Protein AF-A0A146K5U4-F1 (afdb_monomer_lite)

pLDDT: mean 75.52, std 17.68, range [37.75, 96.06]

InterPro domains:
  IPR001040 Translation Initiation factor eIF- 4e [PF01652] (7-193)
  IPR001040 Translation Initiation factor eIF- 4e [PTHR11960] (8-173)
  IPR023398 Translation Initiation factor eIF- 4e-like [G3DSA:3.30.760.10] (2-196)
  IPR023398 Translation Initiation factor eIF- 4e-like [SSF55418] (8-178)

Structure (mmCIF, N/CA/C/O backbone):
data_AF-A0A146K5U4-F1
#
_entry.id   AF-A0A146K5U4-F1
#
loop_
_atom_site.group_PDB
_atom_site.id
_atom_site.type_symbol
_atom_site.label_atom_id
_atom_site.label_alt_id
_atom_site.label_comp_id
_atom_site.label_asym_id
_atom_site.label_entity_id
_atom_site.label_seq_id
_atom_site.pdbx_PDB_ins_code
_atom_site.Cartn_x
_atom_site.Cartn_y
_atom_site.Cartn_z
_atom_site.occupancy
_atom_site.B_iso_or_equiv
_atom_site.auth_seq_id
_atom_site.auth_comp_id
_atom_site.auth_asym_id
_atom_site.auth_atom_id
_atom_site.pdbx_PDB_model_num
ATOM 1 N N . PHE A 1 1 ? 1.641 5.969 18.564 1.00 83.00 1 PHE A N 1
ATOM 2 C CA . PHE A 1 1 ? 0.785 5.767 17.381 1.00 83.00 1 PHE A CA 1
ATOM 3 C C . PHE A 1 1 ? -0.661 5.835 17.831 1.00 83.00 1 PHE A C 1
ATOM 5 O O . PHE A 1 1 ? -0.946 5.395 18.938 1.00 83.00 1 PHE A O 1
ATOM 12 N N . LYS A 1 2 ? -1.531 6.459 17.035 1.00 86.56 2 LYS A N 1
ATOM 13 C CA . LYS A 1 2 ? -2.948 6.684 17.354 1.00 86.56 2 LYS A CA 1
ATOM 14 C C . LYS A 1 2 ? -3.857 5.618 16.735 1.00 86.56 2 LYS A C 1
ATOM 16 O O . LYS A 1 2 ? -4.873 5.283 17.329 1.00 86.56 2 LYS A O 1
ATOM 21 N N . TYR A 1 3 ? -3.470 5.066 15.585 1.00 87.81 3 TYR A N 1
ATOM 22 C CA . TYR A 1 3 ? -4.228 4.037 14.873 1.00 87.81 3 TYR A CA 1
ATOM 23 C C . TYR A 1 3 ? -3.391 2.771 14.748 1.00 87.81 3 TYR A C 1
ATOM 25 O O . TYR A 1 3 ? -2.200 2.845 14.431 1.00 87.81 3 TYR A O 1
ATOM 33 N N . LYS A 1 4 ? -4.016 1.624 15.011 1.00 92.19 4 LYS A N 1
ATOM 34 C CA . LYS A 1 4 ? -3.384 0.311 14.908 1.00 92.19 4 LYS A CA 1
ATOM 35 C C . LYS A 1 4 ? -3.645 -0.268 13.529 1.00 92.19 4 LYS A C 1
ATOM 37 O O . LYS A 1 4 ? -4.725 -0.072 12.979 1.00 92.19 4 LYS A O 1
ATOM 42 N N . LEU A 1 5 ? -2.653 -0.967 12.985 1.00 92.31 5 LEU A N 1
ATOM 43 C CA . LEU A 1 5 ? -2.761 -1.607 11.678 1.00 92.31 5 LEU A CA 1
ATOM 44 C C . LEU A 1 5 ? -2.381 -3.082 11.746 1.00 92.31 5 LEU A C 1
ATOM 46 O O . LEU A 1 5 ? -1.506 -3.485 12.514 1.00 92.31 5 LEU A O 1
ATOM 50 N N . ASP A 1 6 ? -3.003 -3.856 10.871 1.00 92.56 6 ASP A N 1
ATOM 51 C CA . ASP A 1 6 ? -2.626 -5.211 10.519 1.00 92.56 6 ASP A CA 1
ATOM 52 C C . ASP A 1 6 ? -2.061 -5.255 9.100 1.00 92.56 6 ASP A C 1
ATOM 54 O O . ASP A 1 6 ? -2.572 -4.599 8.188 1.00 92.56 6 ASP A O 1
ATOM 58 N N . LEU A 1 7 ? -1.028 -6.078 8.912 1.00 92.62 7 LEU A N 1
ATOM 59 C CA . LEU A 1 7 ? -0.506 -6.412 7.593 1.00 92.62 7 LEU A CA 1
ATOM 60 C C . LEU A 1 7 ? -0.970 -7.810 7.195 1.00 92.62 7 LEU A C 1
ATOM 62 O O . LEU A 1 7 ? -0.723 -8.795 7.897 1.00 92.62 7 LEU A O 1
ATOM 66 N N . TYR A 1 8 ? -1.544 -7.894 6.003 1.00 91.31 8 TYR A N 1
ATOM 67 C CA . TYR A 1 8 ? -1.793 -9.134 5.295 1.00 91.31 8 TYR A CA 1
ATOM 68 C C . TYR A 1 8 ? -1.111 -9.116 3.927 1.00 91.31 8 TYR A C 1
ATOM 70 O O . TYR A 1 8 ? -0.882 -8.054 3.347 1.00 91.31 8 TYR A O 1
ATOM 78 N N . TYR A 1 9 ? -0.831 -10.284 3.356 1.00 89.81 9 TYR A N 1
ATOM 79 C CA . TYR A 1 9 ? -0.376 -10.373 1.972 1.00 89.81 9 TYR A CA 1
ATOM 80 C C . TYR A 1 9 ? -0.884 -11.615 1.244 1.00 89.81 9 TYR A C 1
ATOM 82 O O . TYR A 1 9 ? -1.214 -12.634 1.842 1.00 89.81 9 TYR A O 1
ATOM 90 N N . THR A 1 10 ? -0.879 -11.541 -0.082 1.00 87.62 10 THR A N 1
ATOM 91 C CA . THR A 1 10 ? -1.043 -12.689 -0.985 1.00 87.62 10 THR A CA 1
ATOM 92 C C . THR A 1 10 ? 0.134 -12.742 -1.951 1.00 87.62 10 THR A C 1
ATOM 94 O O . THR A 1 10 ? 0.597 -11.690 -2.398 1.00 87.62 10 THR A O 1
ATOM 97 N N . GLY A 1 11 ? 0.540 -13.942 -2.358 1.00 80.94 11 GLY A N 1
ATOM 98 C CA . GLY A 1 11 ? 1.624 -14.155 -3.319 1.00 80.94 11 GLY A CA 1
ATOM 99 C C . GLY A 1 11 ? 2.870 -14.755 -2.673 1.00 80.94 11 GLY A C 1
ATOM 100 O O . GLY A 1 11 ? 2.853 -15.119 -1.500 1.00 80.94 11 GLY A O 1
ATOM 101 N N . TYR A 1 12 ? 3.936 -14.877 -3.465 1.00 77.00 12 TYR A N 1
ATOM 102 C CA . TYR A 1 12 ? 5.159 -15.581 -3.072 1.00 77.00 12 TYR A CA 1
ATOM 103 C C . TYR A 1 12 ? 6.374 -14.682 -3.092 1.00 77.00 12 TYR A C 1
ATOM 105 O O . TYR A 1 12 ? 6.505 -13.778 -3.921 1.00 77.00 12 TYR A O 1
ATOM 113 N N . TYR A 1 13 ? 7.289 -15.028 -2.203 1.00 72.19 13 TYR A N 1
ATOM 114 C CA . TYR A 1 13 ? 8.639 -14.513 -2.126 1.00 72.19 13 TYR A CA 1
ATOM 115 C C . TYR A 1 13 ? 9.562 -15.676 -1.733 1.00 72.19 13 TYR A C 1
ATOM 117 O O . TYR A 1 13 ? 9.147 -16.631 -1.067 1.00 72.19 13 TYR A O 1
ATOM 125 N N . GLY A 1 14 ? 10.804 -15.656 -2.211 1.00 69.12 14 GLY A N 1
ATOM 126 C CA . GLY A 1 14 ? 11.751 -16.749 -1.978 1.00 69.12 14 GLY A CA 1
ATOM 127 C C . GLY A 1 14 ? 11.326 -18.099 -2.586 1.00 69.12 14 GLY A C 1
ATOM 128 O O . GLY A 1 14 ? 10.801 -18.166 -3.697 1.00 69.12 14 GLY A O 1
ATOM 129 N N . LYS A 1 15 ? 11.606 -19.201 -1.871 1.00 60.72 15 LYS A N 1
ATOM 130 C CA . LYS A 1 15 ? 11.412 -20.596 -2.340 1.00 60.72 15 LYS A CA 1
ATOM 131 C C . LYS A 1 15 ? 10.045 -21.208 -1.982 1.00 60.72 15 LYS A C 1
ATOM 133 O O . LYS A 1 15 ? 9.871 -22.420 -2.117 1.00 60.72 15 LYS A O 1
ATOM 138 N N . GLN A 1 16 ? 9.095 -20.421 -1.481 1.00 60.97 16 GLN A N 1
ATOM 139 C CA . GLN A 1 16 ? 7.796 -20.945 -1.049 1.00 60.97 16 GLN A CA 1
ATOM 140 C C . GLN A 1 16 ? 6.904 -21.310 -2.250 1.00 60.97 16 GLN A C 1
ATOM 142 O O . GLN A 1 16 ? 6.889 -20.614 -3.264 1.00 60.97 16 GLN A O 1
ATOM 147 N N . LYS A 1 17 ? 6.192 -22.442 -2.149 1.00 56.69 17 LYS A N 1
ATOM 148 C CA . LYS A 1 17 ? 5.288 -22.957 -3.193 1.00 56.69 17 LYS A CA 1
ATOM 149 C C . LYS A 1 17 ? 3.912 -22.292 -3.131 1.00 56.69 17 LYS A C 1
ATOM 151 O O . LYS A 1 17 ? 3.447 -21.919 -2.059 1.00 56.69 17 LYS A O 1
ATOM 156 N N . GLU A 1 18 ? 3.240 -22.261 -4.281 1.00 59.22 18 GLU A N 1
ATOM 157 C CA . GLU A 1 18 ? 1.837 -21.860 -4.421 1.00 59.22 18 GLU A CA 1
ATOM 158 C C . GLU A 1 18 ? 0.883 -22.698 -3.531 1.00 59.22 18 GLU A C 1
ATOM 160 O O . GLU A 1 18 ? 0.796 -23.909 -3.747 1.00 59.22 18 GLU A O 1
ATOM 165 N N . PRO A 1 19 ? 0.120 -22.118 -2.575 1.00 58.00 19 PRO A N 1
ATOM 166 C CA . PRO A 1 19 ? -1.118 -22.666 -2.063 1.00 58.00 19 PRO A CA 1
ATOM 167 C C . PRO A 1 19 ? -2.031 -23.031 -3.225 1.00 58.00 19 PRO A C 1
ATOM 169 O O . PRO A 1 19 ? -2.446 -22.200 -4.035 1.00 58.00 19 PRO A O 1
ATOM 172 N N . THR A 1 20 ? -2.368 -24.312 -3.254 1.00 56.91 20 THR A N 1
ATOM 173 C CA . THR A 1 20 ? -3.203 -24.984 -4.251 1.00 56.91 20 THR A CA 1
ATOM 174 C C . THR A 1 20 ? -4.693 -24.657 -4.127 1.00 56.91 20 THR A C 1
ATOM 176 O O . THR A 1 20 ? -5.504 -25.219 -4.859 1.00 56.91 20 THR A O 1
ATOM 179 N N . SER A 1 21 ? -5.079 -23.757 -3.218 1.00 65.06 21 SER A N 1
ATOM 180 C CA . SER A 1 21 ? -6.477 -23.367 -3.037 1.00 65.06 21 SER A CA 1
ATOM 181 C C . SER A 1 21 ? -6.970 -22.466 -4.172 1.00 65.06 21 SER A C 1
ATOM 183 O O . SER A 1 21 ? -6.250 -21.599 -4.670 1.00 65.06 21 SER A O 1
ATOM 185 N N . ASN A 1 22 ? -8.227 -22.649 -4.573 1.00 61.41 22 ASN A N 1
ATOM 186 C CA . ASN A 1 22 ? -8.896 -21.784 -5.548 1.00 61.41 22 ASN A CA 1
ATOM 187 C C . ASN A 1 22 ? -9.600 -20.587 -4.897 1.00 61.41 22 ASN A C 1
ATOM 189 O O . ASN A 1 22 ? -9.936 -19.638 -5.603 1.00 61.41 22 ASN A O 1
ATOM 193 N N . ASP A 1 23 ? -9.794 -20.605 -3.577 1.00 70.25 23 ASP A N 1
ATOM 194 C CA . ASP A 1 23 ? -10.377 -19.478 -2.856 1.00 70.25 23 ASP A CA 1
ATOM 195 C C . ASP A 1 23 ? -9.316 -18.400 -2.587 1.00 70.25 23 ASP A C 1
ATOM 197 O O . ASP A 1 23 ? -8.209 -18.689 -2.132 1.00 70.25 23 ASP A O 1
ATOM 201 N N . TRP A 1 24 ? -9.637 -17.146 -2.893 1.00 69.44 24 TRP A N 1
ATOM 202 C CA . TRP A 1 24 ? -8.694 -16.038 -2.757 1.00 69.44 24 TRP A CA 1
ATOM 203 C C . TRP A 1 24 ? -8.475 -15.648 -1.292 1.00 69.44 24 TRP A C 1
ATOM 205 O O . TRP A 1 24 ? -7.353 -15.284 -0.945 1.00 69.44 24 TRP A O 1
ATOM 215 N N . GLN A 1 25 ? -9.497 -15.772 -0.435 1.00 71.44 25 GLN A N 1
ATOM 216 C CA . GLN A 1 25 ? -9.384 -15.446 0.992 1.00 71.44 25 GLN A CA 1
ATOM 217 C C . GLN A 1 25 ? -8.409 -16.397 1.680 1.00 71.44 25 GLN A C 1
ATOM 219 O O . GLN A 1 25 ? -7.528 -15.964 2.416 1.00 71.44 25 GLN A O 1
ATOM 224 N N . SER A 1 26 ? -8.466 -17.684 1.324 1.00 69.75 26 SER A N 1
ATOM 225 C CA . SER A 1 26 ? -7.509 -18.691 1.797 1.00 69.75 26 SER A CA 1
ATOM 226 C C . SER A 1 26 ? -6.046 -18.464 1.368 1.00 69.75 26 SER A C 1
ATOM 228 O O . SER A 1 26 ? -5.157 -19.168 1.841 1.00 69.75 26 SER A O 1
ATOM 230 N N . LYS A 1 27 ? -5.774 -17.499 0.474 1.00 75.25 27 LYS A N 1
ATOM 231 C CA . LYS A 1 27 ? -4.411 -17.108 0.060 1.00 75.25 27 LYS A CA 1
ATOM 232 C C . LYS A 1 27 ? -3.871 -15.906 0.828 1.00 75.25 27 LYS A C 1
ATOM 234 O O . LYS A 1 27 ? -2.707 -15.555 0.627 1.00 75.25 27 LYS A O 1
ATOM 239 N N . ILE A 1 28 ? -4.703 -15.249 1.638 1.00 82.31 28 ILE A N 1
ATOM 240 C CA . ILE A 1 28 ? -4.295 -14.104 2.447 1.00 82.31 28 ILE A CA 1
ATOM 241 C C . ILE A 1 28 ? -3.590 -14.618 3.703 1.00 82.31 28 ILE A C 1
ATOM 243 O O . ILE A 1 28 ? -4.190 -15.280 4.544 1.00 82.31 28 ILE A O 1
ATOM 247 N N . ASN A 1 29 ? -2.319 -14.261 3.847 1.00 81.62 29 ASN A N 1
ATOM 248 C CA . ASN A 1 29 ? -1.512 -14.543 5.026 1.00 81.62 29 ASN A CA 1
ATOM 249 C C . ASN A 1 29 ? -1.462 -13.294 5.906 1.00 81.62 29 ASN A C 1
ATOM 251 O O . ASN A 1 29 ? -1.044 -12.236 5.436 1.00 81.62 29 ASN A O 1
ATOM 255 N N . LYS A 1 30 ? -1.869 -13.407 7.174 1.00 84.19 30 LYS A N 1
ATOM 256 C CA . LYS A 1 30 ? -1.695 -12.337 8.166 1.00 84.19 30 LYS A CA 1
ATOM 257 C C . LYS A 1 30 ? -0.269 -12.383 8.717 1.00 84.19 30 LYS A C 1
ATOM 259 O O . LYS A 1 30 ? 0.166 -13.425 9.200 1.00 84.19 30 LYS A O 1
ATOM 264 N N . VAL A 1 31 ? 0.444 -11.262 8.655 1.00 80.19 31 VAL A N 1
ATOM 265 C CA . VAL A 1 31 ? 1.808 -11.121 9.199 1.00 80.19 31 VAL A CA 1
ATOM 266 C C . VAL A 1 31 ? 1.761 -10.791 10.687 1.00 80.19 31 VAL A C 1
ATOM 268 O O . VAL A 1 31 ? 2.521 -11.349 11.477 1.00 80.19 31 VAL A O 1
ATOM 271 N N . THR A 1 32 ? 0.816 -9.942 11.094 1.00 75.56 32 THR A N 1
ATOM 272 C CA . THR A 1 32 ? 0.579 -9.550 12.490 1.00 75.56 32 THR A CA 1
ATOM 273 C C . THR A 1 32 ? -0.186 -10.652 13.237 1.00 75.56 32 THR A C 1
ATOM 275 O O . THR A 1 32 ? -1.371 -10.543 13.536 1.00 75.56 32 THR A O 1
ATOM 278 N N . SER A 1 33 ? 0.472 -11.787 13.478 1.00 59.28 33 SER A N 1
ATOM 279 C CA . SER A 1 33 ? -0.172 -13.004 14.003 1.00 59.28 33 SER A CA 1
ATOM 280 C C . SER A 1 33 ? -0.541 -12.952 15.491 1.00 59.28 33 SER A C 1
ATOM 282 O O . SER A 1 33 ? -1.394 -13.727 15.916 1.00 59.28 33 SER A O 1
ATOM 284 N N . ILE A 1 34 ? 0.062 -12.053 16.279 1.00 59.09 34 ILE A N 1
ATOM 285 C CA . ILE A 1 34 ? -0.130 -12.010 17.740 1.00 59.09 34 ILE A CA 1
ATOM 286 C C . ILE A 1 34 ? -0.922 -10.769 18.160 1.00 59.09 34 ILE A C 1
ATOM 288 O O . ILE A 1 34 ? -1.888 -10.893 18.908 1.00 59.09 34 ILE A O 1
ATOM 292 N N . GLN A 1 35 ? -0.551 -9.582 17.670 1.00 71.75 35 GLN A N 1
ATOM 293 C CA . GLN A 1 35 ? -1.246 -8.317 17.932 1.00 71.75 35 GLN A CA 1
ATOM 294 C C . GLN A 1 35 ? -1.069 -7.365 16.745 1.00 71.75 35 GLN A C 1
ATOM 296 O O . GLN A 1 35 ? -0.053 -7.419 16.048 1.00 71.75 35 GLN A O 1
ATOM 301 N N . SER A 1 36 ? -2.056 -6.493 16.527 1.00 84.19 36 SER A N 1
ATOM 302 C CA . SER A 1 36 ? -1.941 -5.374 15.587 1.00 84.19 36 SER A CA 1
ATOM 303 C C . SER A 1 36 ? -0.869 -4.398 16.050 1.00 84.19 36 SER A C 1
ATOM 305 O O . SER A 1 36 ? -0.617 -4.272 17.246 1.00 84.19 36 SER A O 1
ATOM 307 N N . ILE A 1 37 ? -0.259 -3.692 15.107 1.00 87.88 37 ILE A N 1
ATOM 308 C CA . ILE A 1 37 ? 0.900 -2.834 15.348 1.00 87.88 37 ILE A CA 1
ATOM 309 C C . ILE A 1 37 ? 0.484 -1.621 16.186 1.00 87.88 37 ILE A C 1
ATOM 311 O O . ILE A 1 37 ? -0.365 -0.836 15.761 1.00 87.88 37 ILE A O 1
ATOM 315 N N . GLN A 1 38 ? 1.093 -1.443 17.358 1.00 84.69 38 GLN A N 1
ATOM 316 C CA . GLN A 1 38 ? 0.746 -0.399 18.332 1.00 84.69 38 GLN A CA 1
ATOM 317 C C . GLN A 1 38 ? 1.859 0.638 18.515 1.00 84.69 38 GLN A C 1
ATOM 319 O O . GLN A 1 38 ? 1.616 1.737 19.022 1.00 84.69 38 GLN A O 1
ATOM 324 N N . SER A 1 39 ? 3.081 0.323 18.087 1.00 88.75 39 SER A N 1
ATOM 325 C CA . SER A 1 39 ? 4.253 1.182 18.242 1.00 88.75 39 SER A CA 1
ATOM 326 C C . SER A 1 39 ? 5.092 1.288 16.968 1.00 88.75 39 SER A C 1
ATOM 328 O O . SER A 1 39 ? 4.985 0.475 16.052 1.00 88.75 39 SER A O 1
ATOM 330 N N . ALA A 1 40 ? 5.967 2.296 16.924 1.00 87.81 40 ALA A N 1
ATOM 331 C CA . ALA A 1 40 ? 6.922 2.456 15.830 1.00 87.81 40 ALA A CA 1
ATOM 332 C C . ALA A 1 40 ? 7.912 1.286 15.754 1.00 87.81 40 ALA A C 1
ATOM 334 O O . ALA A 1 40 ? 8.244 0.845 14.661 1.00 87.81 40 ALA A O 1
ATOM 335 N N . LEU A 1 41 ? 8.349 0.757 16.902 1.00 90.00 41 LEU A N 1
ATOM 336 C CA . LEU A 1 41 ? 9.258 -0.388 16.944 1.00 90.00 41 LEU A CA 1
ATOM 337 C C . LEU A 1 41 ? 8.616 -1.628 16.311 1.00 90.00 41 LEU A C 1
ATOM 339 O O . LEU A 1 41 ? 9.214 -2.236 15.431 1.00 90.00 41 LEU A O 1
ATOM 343 N N . GLU A 1 42 ? 7.385 -1.960 16.706 1.00 90.00 42 GLU A N 1
ATOM 344 C CA . GLU A 1 42 ? 6.633 -3.073 16.110 1.00 90.00 42 GLU A CA 1
ATOM 345 C C . GLU A 1 42 ? 6.395 -2.855 14.616 1.00 90.00 42 GLU A C 1
ATOM 347 O O . GLU A 1 42 ? 6.469 -3.797 13.834 1.00 90.00 42 GLU A O 1
ATOM 352 N N . PHE A 1 43 ? 6.139 -1.612 14.199 1.00 91.75 43 PHE A N 1
ATOM 353 C CA . PHE A 1 43 ? 5.980 -1.290 12.787 1.00 91.75 43 PHE A CA 1
ATOM 354 C C . PHE A 1 43 ? 7.244 -1.622 11.997 1.00 91.75 43 PHE A C 1
ATOM 356 O O . PHE A 1 43 ? 7.161 -2.349 11.012 1.00 91.75 43 PHE A O 1
ATOM 363 N N . PHE A 1 44 ? 8.413 -1.161 12.448 1.00 90.81 44 PHE A N 1
ATOM 364 C CA . PHE A 1 44 ? 9.671 -1.470 11.771 1.00 90.81 44 PHE A CA 1
ATOM 365 C C . PHE A 1 44 ? 10.004 -2.965 11.810 1.00 90.81 44 PHE A C 1
ATOM 367 O O . PHE A 1 44 ? 10.444 -3.493 10.798 1.00 90.81 44 PHE A O 1
ATOM 374 N N . GLN A 1 45 ? 9.692 -3.675 12.898 1.00 90.56 45 GLN A N 1
ATOM 375 C CA . GLN A 1 45 ? 9.829 -5.137 12.953 1.00 90.56 45 GLN A CA 1
ATOM 376 C C . GLN A 1 45 ? 8.935 -5.849 11.928 1.00 90.56 45 GLN A C 1
ATOM 378 O O . GLN A 1 45 ? 9.364 -6.808 11.290 1.00 90.56 45 GLN A O 1
ATOM 383 N N . VAL A 1 46 ? 7.693 -5.386 11.740 1.00 90.56 46 VAL A N 1
ATOM 384 C CA . VAL A 1 46 ? 6.795 -5.934 10.713 1.00 90.56 46 VAL A CA 1
ATOM 385 C C . VAL A 1 46 ? 7.303 -5.614 9.311 1.00 90.56 46 VAL A C 1
ATOM 387 O O . VAL A 1 46 ? 7.231 -6.483 8.448 1.00 90.56 46 VAL A O 1
ATOM 390 N N . ILE A 1 47 ? 7.830 -4.409 9.075 1.00 90.75 47 ILE A N 1
ATOM 391 C CA . ILE A 1 47 ? 8.443 -4.042 7.791 1.00 90.75 47 ILE A CA 1
ATOM 392 C C . ILE A 1 47 ? 9.673 -4.911 7.502 1.00 90.75 47 ILE A C 1
ATOM 394 O O . ILE A 1 47 ? 9.784 -5.426 6.397 1.00 90.75 47 ILE A O 1
ATOM 398 N N . GLU A 1 48 ? 10.548 -5.141 8.484 1.00 87.81 48 GLU A N 1
ATOM 399 C CA . GLU A 1 48 ? 11.720 -6.019 8.346 1.00 87.81 48 GLU A CA 1
ATOM 400 C C . GLU A 1 48 ? 11.341 -7.486 8.094 1.00 87.81 48 GLU A C 1
ATOM 402 O O . GLU A 1 48 ? 12.050 -8.202 7.388 1.00 87.81 48 GLU A O 1
ATOM 407 N N . ALA A 1 49 ? 10.226 -7.950 8.666 1.00 85.19 49 ALA A N 1
ATOM 408 C CA . ALA A 1 49 ? 9.719 -9.304 8.454 1.00 85.19 49 ALA A CA 1
ATOM 409 C C . ALA A 1 49 ? 8.932 -9.459 7.140 1.00 85.19 49 ALA A C 1
ATOM 411 O O . ALA A 1 49 ? 8.775 -10.578 6.637 1.00 85.19 49 ALA A O 1
ATOM 412 N N . ALA A 1 50 ? 8.392 -8.364 6.603 1.00 87.25 50 ALA A N 1
ATOM 413 C CA . ALA A 1 50 ? 7.653 -8.367 5.356 1.00 87.25 50 ALA A CA 1
ATOM 414 C C . ALA A 1 50 ? 8.614 -8.496 4.162 1.00 87.25 50 ALA A C 1
ATOM 416 O O . ALA A 1 50 ? 9.704 -7.927 4.169 1.00 87.25 50 ALA A O 1
ATOM 417 N N . PRO A 1 51 ? 8.223 -9.212 3.096 1.00 89.06 51 PRO A N 1
ATOM 418 C CA . PRO A 1 51 ? 9.034 -9.269 1.886 1.00 89.06 51 PRO A CA 1
ATOM 419 C C . PRO A 1 51 ? 9.166 -7.870 1.279 1.00 89.06 51 PRO A C 1
ATOM 421 O O . PRO A 1 51 ? 8.131 -7.210 1.139 1.00 89.06 51 PRO A O 1
ATOM 424 N N . PRO A 1 52 ? 10.359 -7.429 0.858 1.00 91.81 52 PRO A N 1
ATOM 425 C CA . PRO A 1 52 ? 10.507 -6.123 0.237 1.00 91.81 52 PRO A CA 1
ATOM 426 C C . PRO A 1 52 ? 10.062 -6.135 -1.233 1.00 91.81 52 PRO A C 1
ATOM 428 O O . PRO A 1 52 ? 10.019 -7.188 -1.885 1.00 91.81 52 PRO A O 1
ATOM 431 N N . PHE A 1 53 ? 9.740 -4.969 -1.801 1.00 92.81 53 PHE A N 1
ATOM 432 C CA . PHE A 1 53 ? 9.095 -4.889 -3.126 1.00 92.81 53 PHE A CA 1
ATOM 433 C C . PHE A 1 53 ? 9.967 -5.449 -4.265 1.00 92.81 53 PHE A C 1
ATOM 435 O O . PHE A 1 53 ? 9.449 -5.940 -5.280 1.00 92.81 53 PHE A O 1
ATOM 442 N N . GLN A 1 54 ? 11.289 -5.389 -4.115 1.00 89.19 54 GLN A N 1
ATOM 443 C CA . GLN A 1 54 ? 12.253 -5.968 -5.048 1.00 89.19 54 GLN A CA 1
ATOM 444 C C . GLN A 1 54 ? 12.231 -7.501 -5.096 1.00 89.19 54 GLN A C 1
ATOM 446 O O . GLN A 1 54 ? 12.477 -8.071 -6.159 1.00 89.19 54 GLN A O 1
ATOM 451 N N . GLU A 1 55 ? 11.931 -8.165 -3.980 1.00 88.31 55 GLU A N 1
ATOM 452 C CA . GLU A 1 55 ? 12.055 -9.622 -3.837 1.00 88.31 55 GLU A CA 1
ATOM 453 C C . GLU A 1 55 ? 10.758 -10.372 -4.146 1.00 88.31 55 GLU A C 1
ATOM 455 O O . GLU A 1 55 ? 10.767 -11.585 -4.381 1.00 88.31 55 GLU A O 1
ATOM 460 N N . VAL A 1 56 ? 9.628 -9.664 -4.164 1.00 89.00 56 VAL A N 1
ATOM 461 C CA . VAL A 1 56 ? 8.331 -10.287 -4.415 1.00 89.00 56 VAL A CA 1
ATOM 462 C C . VAL A 1 56 ? 8.082 -10.590 -5.885 1.00 89.00 56 VAL A C 1
ATOM 464 O O . VAL A 1 56 ? 8.446 -9.843 -6.800 1.00 89.00 56 VAL A O 1
ATOM 467 N N . GLN A 1 57 ? 7.376 -11.695 -6.117 1.00 85.75 57 GLN A N 1
ATOM 468 C CA . GLN A 1 57 ? 6.975 -12.095 -7.457 1.00 85.75 57 GLN A CA 1
ATOM 469 C C . GLN A 1 57 ? 5.867 -11.205 -8.033 1.00 85.75 57 GLN A C 1
ATOM 471 O O . GLN A 1 57 ? 5.081 -10.558 -7.337 1.00 85.75 57 GLN A O 1
ATOM 476 N N . ASN A 1 58 ? 5.746 -11.234 -9.359 1.00 86.50 58 ASN A N 1
ATOM 477 C CA . ASN A 1 58 ? 4.643 -10.585 -10.056 1.00 86.50 58 ASN A CA 1
ATOM 478 C C . ASN A 1 58 ? 3.308 -11.178 -9.600 1.00 86.50 58 ASN A C 1
ATOM 480 O O . ASN A 1 58 ? 3.085 -12.375 -9.734 1.00 86.50 58 ASN A O 1
ATOM 484 N N . GLY A 1 59 ? 2.397 -10.334 -9.121 1.00 86.38 59 GLY A N 1
ATOM 485 C CA . GLY A 1 59 ? 1.125 -10.792 -8.558 1.00 86.38 59 GLY A CA 1
ATOM 486 C C . GLY A 1 59 ? 1.022 -10.586 -7.050 1.00 86.38 59 GLY A C 1
ATOM 487 O O . GLY A 1 59 ? -0.099 -10.583 -6.538 1.00 86.38 59 GLY A O 1
ATOM 488 N N . PHE A 1 60 ? 2.142 -10.324 -6.369 1.00 92.00 60 PHE A N 1
ATOM 489 C CA . PHE A 1 60 ? 2.155 -10.066 -4.934 1.00 92.00 60 PHE A CA 1
ATOM 490 C C . PHE A 1 60 ? 1.281 -8.863 -4.573 1.00 92.00 60 PHE A C 1
ATOM 492 O O . PHE A 1 60 ? 1.205 -7.876 -5.317 1.00 92.00 60 PHE A O 1
ATOM 499 N N . THR A 1 61 ? 0.564 -8.975 -3.459 1.00 94.00 61 THR A N 1
ATOM 500 C CA . THR A 1 61 ? -0.318 -7.916 -2.969 1.00 94.00 61 THR A CA 1
ATOM 501 C C . THR A 1 61 ? -0.197 -7.799 -1.458 1.00 94.00 61 THR A C 1
ATOM 503 O O . THR A 1 61 ? -0.362 -8.803 -0.772 1.00 94.00 61 THR A O 1
ATOM 506 N N . TYR A 1 62 ? 0.065 -6.591 -0.965 1.00 95.12 62 TYR A N 1
ATOM 507 C CA . TYR A 1 62 ? 0.056 -6.233 0.453 1.00 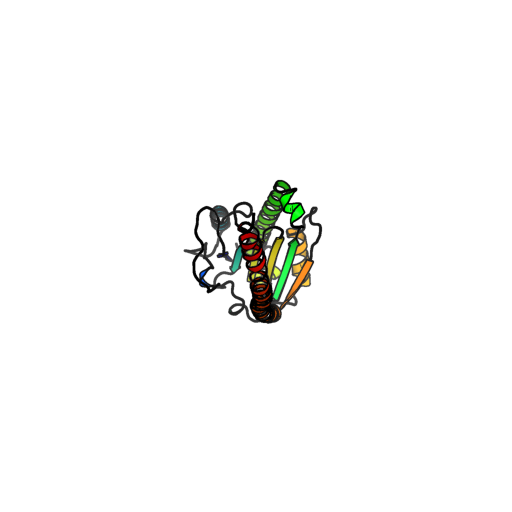95.12 62 TYR A CA 1
ATOM 508 C C . TYR A 1 62 ? -1.267 -5.555 0.793 1.00 95.12 62 TYR A C 1
ATOM 510 O O . TYR A 1 62 ? -1.799 -4.791 -0.016 1.00 95.12 62 TYR A O 1
ATOM 518 N N . TYR A 1 63 ? -1.761 -5.799 1.997 1.00 94.75 63 TYR A N 1
ATOM 519 C CA . TYR A 1 63 ? -2.984 -5.228 2.531 1.00 94.75 63 TYR A CA 1
ATOM 520 C C . TYR A 1 63 ? -2.690 -4.716 3.937 1.00 94.75 63 TYR A C 1
ATOM 522 O O . TYR A 1 63 ? -2.514 -5.502 4.863 1.00 94.75 63 TYR A O 1
ATOM 530 N N . TRP A 1 64 ? -2.632 -3.402 4.084 1.00 95.25 64 TRP A N 1
ATOM 531 C CA . TRP A 1 64 ? -2.514 -2.730 5.371 1.00 95.25 64 TRP A CA 1
ATOM 532 C C . TRP A 1 64 ? -3.886 -2.231 5.766 1.00 95.25 64 TRP A C 1
ATOM 534 O O . TRP A 1 64 ? -4.421 -1.380 5.069 1.00 95.25 64 TRP A O 1
ATOM 544 N N . PHE A 1 65 ? -4.480 -2.757 6.824 1.00 94.44 65 PHE A N 1
ATOM 545 C CA . PHE A 1 65 ? -5.829 -2.374 7.247 1.00 94.44 65 PHE A CA 1
ATOM 546 C C . PHE A 1 65 ? -5.835 -2.006 8.720 1.00 94.44 65 PHE A C 1
ATOM 548 O O . PHE A 1 65 ? -4.941 -2.422 9.455 1.00 94.44 65 PHE A O 1
ATOM 555 N N . LYS A 1 66 ? -6.822 -1.211 9.142 1.00 92.00 66 LYS A N 1
ATOM 556 C CA . LYS A 1 66 ? -7.082 -0.989 10.568 1.00 92.00 66 LYS A CA 1
ATOM 557 C C . LYS A 1 66 ? -7.245 -2.311 11.305 1.00 92.00 66 LYS A C 1
ATOM 559 O O . LYS A 1 66 ? -7.645 -3.317 10.713 1.00 92.00 66 LYS A O 1
ATOM 564 N N . ASP A 1 67 ? -6.926 -2.280 12.593 1.00 88.31 67 ASP A N 1
ATOM 565 C CA . ASP A 1 67 ? -7.261 -3.376 13.486 1.00 88.31 67 ASP A CA 1
ATOM 566 C C . ASP A 1 67 ? -8.747 -3.739 13.361 1.00 88.31 67 ASP A C 1
ATOM 568 O O . ASP A 1 67 ? -9.599 -2.896 13.077 1.00 88.31 67 ASP A O 1
ATOM 572 N N . ASP A 1 68 ? -9.026 -5.035 13.474 1.00 84.94 68 ASP A N 1
ATOM 573 C CA . ASP A 1 68 ? -10.359 -5.631 13.335 1.00 84.94 68 ASP A CA 1
ATOM 574 C C . ASP A 1 68 ? -11.039 -5.477 11.958 1.00 84.94 68 ASP A C 1
ATOM 576 O O . ASP A 1 68 ? -12.191 -5.883 11.795 1.00 84.94 68 ASP A O 1
ATOM 580 N N . VAL A 1 69 ? -10.331 -4.982 10.934 1.00 88.31 69 VAL A N 1
ATOM 581 C CA . VAL A 1 69 ? -10.832 -4.944 9.551 1.00 88.31 69 VAL A CA 1
ATOM 582 C C . VAL A 1 69 ? -10.098 -5.965 8.686 1.00 88.31 69 VAL A C 1
ATOM 584 O O . VAL A 1 69 ? -8.900 -5.847 8.417 1.00 88.31 69 VAL A O 1
ATOM 587 N N . TYR A 1 70 ? -10.821 -6.973 8.194 1.00 88.00 70 TYR A N 1
ATOM 588 C CA . TYR A 1 70 ? -10.269 -7.911 7.217 1.00 88.00 70 TYR A CA 1
ATOM 589 C C . TYR A 1 70 ? -10.253 -7.267 5.816 1.00 88.00 70 TYR A C 1
ATOM 591 O O . TYR A 1 70 ? -11.220 -6.594 5.450 1.00 88.00 70 TYR A O 1
ATOM 599 N N . PRO A 1 71 ? -9.205 -7.483 4.993 1.00 86.31 71 PRO A N 1
ATOM 600 C CA . PRO A 1 71 ? -9.067 -6.877 3.665 1.00 86.31 71 PRO A CA 1
ATOM 601 C C . PRO A 1 71 ? -10.017 -7.495 2.622 1.00 86.31 71 PRO A C 1
ATOM 603 O O . PRO A 1 71 ? -9.607 -8.175 1.679 1.00 86.31 71 PRO A O 1
ATOM 606 N N . SER A 1 72 ? -11.311 -7.253 2.797 1.00 85.12 72 SER A N 1
ATOM 607 C CA . SER A 1 72 ? -12.418 -7.786 2.008 1.00 85.12 72 SER A CA 1
ATOM 608 C C . SER A 1 72 ? -13.446 -6.689 1.769 1.00 85.12 72 SER A C 1
ATOM 610 O O . SER A 1 72 ? -13.794 -5.923 2.668 1.00 85.12 72 SER A O 1
ATOM 612 N N . TRP A 1 73 ? -13.945 -6.621 0.534 1.00 77.25 73 TRP A N 1
ATOM 613 C CA . TRP A 1 73 ? -14.963 -5.646 0.145 1.00 77.25 73 TRP A CA 1
ATOM 614 C C . TRP A 1 73 ? -16.264 -5.865 0.923 1.00 77.25 73 TRP A C 1
ATOM 616 O O . TRP A 1 73 ? -16.962 -4.911 1.241 1.00 77.25 73 TRP A O 1
ATOM 626 N N . GLU A 1 74 ? -16.562 -7.121 1.257 1.00 79.88 74 GLU A N 1
ATOM 627 C CA . GLU A 1 74 ? -17.730 -7.532 2.031 1.00 79.88 74 GLU A CA 1
ATOM 628 C C . GLU A 1 74 ? -17.709 -6.988 3.469 1.00 79.88 74 GLU A C 1
ATOM 630 O O . GLU A 1 74 ? -18.768 -6.768 4.050 1.00 79.88 74 GLU A O 1
ATOM 635 N N . GLN A 1 75 ? -16.522 -6.733 4.033 1.00 80.00 75 GLN A N 1
ATOM 636 C CA . GLN A 1 75 ? -16.373 -6.138 5.366 1.00 80.00 75 GLN A CA 1
ATOM 637 C C . GLN A 1 75 ? -16.309 -4.606 5.362 1.00 80.00 75 GLN A C 1
ATOM 639 O O . GLN A 1 75 ? -16.342 -3.994 6.426 1.00 80.00 75 GLN A O 1
ATOM 644 N N . CYS A 1 76 ? -16.247 -3.976 4.187 1.00 81.50 76 CYS A N 1
ATOM 645 C CA . CYS A 1 76 ? -16.174 -2.520 4.048 1.00 81.50 76 CYS A CA 1
ATOM 646 C C . CYS A 1 76 ? -17.334 -1.976 3.186 1.00 81.50 76 CYS A C 1
ATOM 648 O O . CYS A 1 76 ? -17.079 -1.340 2.159 1.00 81.50 76 CYS A O 1
ATOM 650 N N . PRO A 1 77 ? -18.610 -2.234 3.539 1.00 78.75 77 PRO A N 1
ATOM 651 C CA . PRO A 1 77 ? -19.739 -1.771 2.739 1.00 78.75 77 PRO A CA 1
ATOM 652 C C . PRO A 1 77 ? -19.798 -0.239 2.697 1.00 78.75 77 PRO A C 1
ATOM 654 O O . PRO A 1 77 ? -19.605 0.428 3.712 1.00 78.75 77 PRO A O 1
ATOM 657 N N . GLY A 1 78 ? -20.074 0.323 1.518 1.00 76.56 78 GLY A N 1
ATOM 658 C CA . GLY A 1 78 ? -20.200 1.773 1.330 1.00 76.56 78 GLY A CA 1
ATOM 659 C C . GLY A 1 78 ? -18.884 2.556 1.370 1.00 76.56 78 GLY A C 1
ATOM 660 O O . GLY A 1 78 ? -18.907 3.778 1.224 1.00 76.56 78 GLY A O 1
ATOM 661 N N . ALA A 1 79 ? -17.738 1.889 1.533 1.00 84.94 79 ALA A N 1
ATOM 662 C CA . ALA A 1 79 ? -16.451 2.554 1.421 1.00 84.94 79 ALA A CA 1
ATOM 663 C C . ALA A 1 79 ? -16.114 2.902 -0.040 1.00 84.94 79 ALA A C 1
ATOM 665 O O . ALA A 1 79 ? -16.655 2.362 -1.012 1.00 84.94 79 ALA A O 1
ATOM 666 N N . PHE A 1 80 ? -15.190 3.839 -0.187 1.00 84.81 80 PHE A N 1
ATOM 667 C CA . PHE A 1 80 ? -14.679 4.326 -1.457 1.00 84.81 80 PHE A CA 1
ATOM 668 C C . PHE A 1 80 ? -13.224 3.918 -1.623 1.00 84.81 80 PHE A C 1
ATOM 670 O O . PHE A 1 80 ? -12.497 3.722 -0.647 1.00 84.81 80 PHE A O 1
ATOM 677 N N . MET A 1 81 ? -12.790 3.824 -2.878 1.00 86.94 81 MET A N 1
ATOM 678 C CA . MET A 1 81 ? -11.419 3.494 -3.233 1.00 86.94 81 MET A CA 1
ATOM 679 C C . MET A 1 81 ? -10.811 4.595 -4.100 1.00 86.94 81 MET A C 1
ATOM 681 O O . MET A 1 81 ? -11.317 4.905 -5.181 1.00 86.94 81 MET A O 1
ATOM 685 N N . LEU A 1 82 ? -9.678 5.136 -3.655 1.00 85.44 82 LEU A N 1
ATOM 686 C CA . LEU A 1 82 ? -8.793 5.959 -4.470 1.00 85.44 82 LEU A CA 1
ATOM 687 C C . LEU A 1 82 ? -7.662 5.081 -4.999 1.00 85.44 82 LEU A C 1
ATOM 689 O O . LEU A 1 82 ? -6.885 4.524 -4.230 1.00 85.44 82 LEU A O 1
ATOM 693 N N . GLU A 1 83 ? -7.566 4.954 -6.314 1.00 86.56 83 GLU A N 1
ATOM 694 C CA . GLU A 1 83 ? -6.538 4.174 -6.989 1.00 86.56 83 GLU A CA 1
ATOM 695 C C . GLU A 1 83 ? -5.479 5.093 -7.587 1.00 86.56 83 GLU A C 1
ATOM 697 O O . GLU A 1 83 ? -5.783 5.961 -8.404 1.00 86.56 83 GLU A O 1
ATOM 702 N N . PHE A 1 84 ? -4.231 4.840 -7.216 1.00 85.81 84 PHE A N 1
ATOM 703 C CA . PHE A 1 84 ? -3.030 5.371 -7.831 1.00 85.81 84 PHE A CA 1
ATOM 704 C C . PHE A 1 84 ? -2.307 4.248 -8.579 1.00 85.81 84 PHE A C 1
ATOM 706 O O . PHE A 1 84 ? -2.199 3.117 -8.097 1.00 85.81 84 PHE A O 1
ATOM 713 N N . LYS A 1 85 ? -1.786 4.552 -9.767 1.00 87.44 85 LYS A N 1
ATOM 714 C CA . LYS A 1 85 ? -1.143 3.566 -10.632 1.00 87.44 85 LYS A CA 1
ATOM 715 C C . LYS A 1 85 ? 0.070 4.164 -11.338 1.00 87.44 85 LYS A C 1
ATOM 717 O O . LYS A 1 85 ? -0.085 5.173 -12.018 1.00 87.44 85 LYS A O 1
ATOM 722 N N . ASP A 1 86 ? 1.208 3.476 -11.232 1.00 87.88 86 ASP A N 1
ATOM 723 C CA . ASP A 1 86 ? 2.398 3.663 -12.074 1.00 87.88 86 ASP A CA 1
ATOM 724 C C . ASP A 1 86 ? 2.543 2.425 -12.957 1.00 87.88 86 ASP A C 1
ATOM 726 O O . ASP A 1 86 ? 2.594 1.293 -12.466 1.00 87.88 86 ASP A O 1
ATOM 730 N N . GLU A 1 87 ? 2.507 2.625 -14.268 1.00 89.62 87 GLU A N 1
ATOM 731 C CA . GLU A 1 87 ? 2.589 1.561 -15.262 1.00 89.62 87 GLU A CA 1
ATOM 732 C C . GLU A 1 87 ? 3.586 1.959 -16.340 1.00 89.62 87 GLU A C 1
ATOM 734 O O . GLU A 1 87 ? 3.495 3.042 -16.921 1.00 89.62 87 GLU A O 1
ATOM 739 N N . ARG A 1 88 ? 4.528 1.057 -16.610 1.00 88.25 88 ARG A N 1
ATOM 740 C CA . ARG A 1 88 ? 5.541 1.202 -17.652 1.00 88.25 88 ARG A CA 1
ATOM 741 C C . ARG A 1 88 ? 5.264 0.215 -18.781 1.00 88.25 88 ARG A C 1
ATOM 743 O O . ARG A 1 88 ? 4.636 -0.821 -18.547 1.00 88.25 88 ARG A O 1
ATOM 750 N N . PRO A 1 89 ? 5.715 0.505 -20.011 1.00 90.75 89 PRO A N 1
ATOM 751 C CA . PRO A 1 89 ? 5.724 -0.493 -21.066 1.00 90.75 89 PRO A CA 1
ATOM 752 C C . PRO A 1 89 ? 6.491 -1.745 -20.635 1.00 90.75 89 PRO A C 1
ATOM 754 O O . PRO A 1 89 ? 7.493 -1.679 -19.925 1.00 90.75 89 PRO A O 1
ATOM 757 N N . ASP A 1 90 ? 6.030 -2.896 -21.104 1.00 90.62 90 ASP A N 1
ATOM 758 C CA . ASP A 1 90 ? 6.621 -4.192 -20.770 1.00 90.62 90 ASP A CA 1
ATOM 759 C C . ASP A 1 90 ? 8.078 -4.327 -21.244 1.00 90.62 90 ASP A C 1
ATOM 761 O O . ASP A 1 90 ? 8.842 -5.095 -20.652 1.00 90.62 90 ASP A O 1
ATOM 765 N N . ASP A 1 91 ? 8.430 -3.599 -22.307 1.00 93.88 91 ASP A N 1
ATOM 766 C CA . ASP A 1 91 ? 9.775 -3.547 -22.879 1.00 93.88 91 ASP A CA 1
ATOM 767 C C . ASP A 1 91 ? 10.700 -2.630 -22.073 1.00 93.88 91 ASP A C 1
ATOM 769 O O . ASP A 1 91 ? 11.828 -3.025 -21.809 1.00 93.88 91 ASP A O 1
ATOM 773 N N . TYR A 1 92 ? 10.190 -1.524 -21.512 1.00 91.56 92 TYR A N 1
ATOM 774 C CA . TYR A 1 92 ? 10.954 -0.683 -20.580 1.00 91.56 92 TYR A CA 1
ATOM 775 C C . TYR A 1 92 ? 11.480 -1.500 -19.396 1.00 91.56 92 TYR A C 1
ATOM 777 O O . TYR A 1 92 ? 12.651 -1.427 -19.062 1.00 91.56 92 TYR A O 1
ATOM 785 N N . VAL A 1 93 ? 10.637 -2.339 -18.785 1.00 90.56 93 VAL A N 1
ATOM 786 C CA . VAL A 1 93 ? 11.051 -3.163 -17.632 1.00 90.56 93 VAL A CA 1
ATOM 787 C C . VAL A 1 93 ? 12.103 -4.211 -18.002 1.00 90.56 93 VAL A C 1
ATOM 789 O O . VAL A 1 93 ? 12.889 -4.621 -17.152 1.00 90.56 93 VAL A O 1
ATOM 792 N N . LYS A 1 94 ? 12.110 -4.676 -19.255 1.00 92.56 94 LYS A N 1
ATOM 793 C CA . LYS A 1 94 ? 13.121 -5.622 -19.743 1.00 92.56 94 LYS A CA 1
ATOM 794 C C . LYS A 1 94 ? 14.440 -4.927 -20.069 1.00 92.56 94 LYS A C 1
ATOM 796 O O . LYS A 1 94 ? 15.488 -5.493 -19.789 1.00 92.56 94 LYS A O 1
ATOM 801 N N . GLU A 1 95 ? 14.370 -3.757 -20.696 1.00 96.06 95 GLU A N 1
ATOM 802 C CA . GLU A 1 95 ? 15.527 -2.975 -21.142 1.00 96.06 95 GLU A CA 1
ATOM 803 C C . GLU A 1 95 ? 16.195 -2.232 -19.976 1.00 96.06 95 GLU A C 1
ATOM 805 O O . GLU A 1 95 ? 17.414 -2.093 -19.956 1.00 96.06 95 GLU A O 1
ATOM 810 N N . HIS A 1 96 ? 15.408 -1.842 -18.968 1.00 94.38 96 HIS A N 1
ATOM 811 C CA . HIS A 1 96 ? 15.824 -1.064 -17.801 1.00 94.38 96 HIS A CA 1
ATOM 812 C C . HIS A 1 96 ? 15.438 -1.754 -16.475 1.00 94.38 96 HIS A C 1
ATOM 814 O O . HIS A 1 96 ? 14.643 -1.223 -15.689 1.00 94.38 96 HIS A O 1
ATOM 820 N N . PRO A 1 97 ? 15.961 -2.964 -16.196 1.00 92.56 97 PRO A N 1
ATOM 821 C CA . PRO A 1 97 ? 15.586 -3.723 -15.004 1.00 92.56 97 PRO A CA 1
ATOM 822 C C . PRO A 1 97 ? 16.028 -3.045 -13.698 1.00 92.56 97 PRO A C 1
ATOM 824 O O . PRO A 1 97 ? 15.305 -3.125 -12.705 1.00 92.56 97 PRO A O 1
ATOM 827 N N . GLU A 1 98 ? 17.174 -2.357 -13.696 1.00 93.62 98 GLU A N 1
ATOM 828 C CA . GLU A 1 98 ? 17.682 -1.631 -12.522 1.00 93.62 98 GLU A CA 1
ATOM 829 C C . GLU A 1 98 ? 16.849 -0.381 -12.217 1.00 93.62 98 GLU A C 1
ATOM 831 O O . GLU A 1 98 ? 16.490 -0.150 -11.063 1.00 93.62 98 GLU A O 1
ATOM 836 N N . ASP A 1 99 ? 16.435 0.369 -13.241 1.00 91.25 99 ASP A N 1
ATOM 837 C CA . ASP A 1 99 ? 15.548 1.523 -13.052 1.00 91.25 99 ASP A CA 1
ATOM 838 C C . ASP A 1 99 ? 14.176 1.081 -12.531 1.00 91.25 99 ASP A C 1
ATOM 840 O O . ASP A 1 99 ? 13.597 1.711 -11.647 1.00 91.25 99 ASP A O 1
ATOM 844 N N . TRP A 1 100 ? 13.647 -0.042 -13.030 1.00 91.00 100 TRP A N 1
ATOM 845 C CA . TRP A 1 100 ? 12.406 -0.604 -12.497 1.00 91.00 100 TRP A CA 1
ATOM 846 C C . TRP A 1 100 ? 12.544 -1.053 -11.038 1.00 91.00 100 TRP A C 1
ATOM 848 O O . TRP A 1 100 ? 11.613 -0.881 -10.247 1.00 91.00 100 TRP A O 1
ATOM 858 N N . LEU A 1 101 ? 13.702 -1.603 -10.666 1.00 91.75 101 LEU A N 1
ATOM 859 C CA . LEU A 1 101 ? 14.021 -1.948 -9.284 1.00 91.75 101 LEU A CA 1
ATOM 860 C C . LEU A 1 101 ? 14.039 -0.703 -8.390 1.00 91.75 101 LEU A C 1
ATOM 862 O O . LEU A 1 101 ? 13.389 -0.701 -7.347 1.00 91.75 101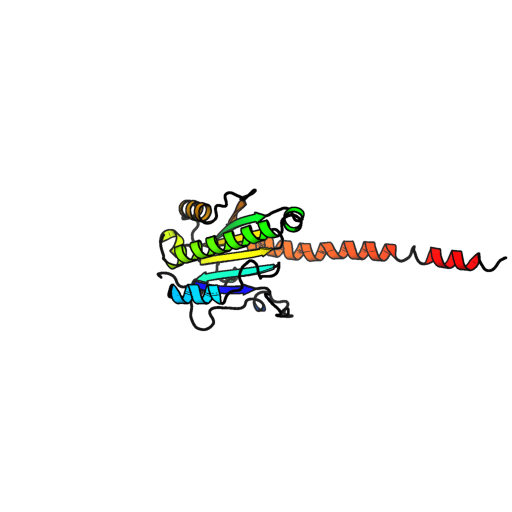 LEU A O 1
ATOM 866 N N . LYS A 1 102 ? 14.705 0.370 -8.831 1.00 91.62 102 LYS A N 1
ATOM 867 C CA . LYS A 1 102 ? 14.738 1.661 -8.132 1.00 91.62 102 LYS A CA 1
ATOM 868 C C . LYS A 1 102 ? 13.328 2.210 -7.915 1.00 91.62 102 LYS A C 1
ATOM 870 O O . LYS A 1 102 ? 12.968 2.529 -6.787 1.00 91.62 102 LYS A O 1
ATOM 875 N N . ILE A 1 103 ? 12.492 2.202 -8.957 1.00 89.50 103 ILE A N 1
ATOM 876 C CA . ILE A 1 103 ? 11.087 2.625 -8.865 1.00 89.50 103 ILE A CA 1
ATOM 877 C C . ILE A 1 103 ? 10.340 1.829 -7.783 1.00 89.50 103 ILE A C 1
ATOM 879 O O . ILE A 1 103 ? 9.596 2.414 -6.995 1.00 89.50 103 ILE A O 1
ATOM 883 N N . LYS A 1 104 ? 10.524 0.503 -7.712 1.00 91.44 104 LYS A N 1
ATOM 884 C CA . LYS A 1 104 ? 9.898 -0.324 -6.666 1.00 91.44 104 LYS A CA 1
ATOM 885 C C . LYS A 1 104 ? 10.333 0.099 -5.261 1.00 91.44 104 LYS A C 1
ATOM 887 O O . LYS A 1 104 ? 9.459 0.292 -4.419 1.00 91.44 104 LYS A O 1
ATOM 892 N N . CYS A 1 105 ? 11.635 0.269 -5.034 1.00 91.75 105 CYS A N 1
ATOM 893 C CA . CYS A 1 105 ? 12.180 0.706 -3.746 1.00 91.75 105 CYS A CA 1
ATOM 894 C C . CYS A 1 105 ? 11.666 2.103 -3.355 1.00 91.75 105 CYS A C 1
ATOM 896 O O . CYS A 1 105 ? 11.277 2.329 -2.210 1.00 91.75 105 CYS A O 1
ATOM 898 N N . ASP A 1 106 ? 11.584 3.028 -4.315 1.00 91.12 106 ASP A N 1
ATOM 899 C CA . ASP A 1 106 ? 11.060 4.377 -4.082 1.00 91.12 106 ASP A CA 1
ATOM 900 C C . ASP A 1 106 ? 9.591 4.341 -3.642 1.00 91.12 106 ASP A C 1
ATOM 902 O O . ASP A 1 106 ? 9.183 5.068 -2.733 1.00 91.12 106 ASP A O 1
ATOM 906 N N . TYR A 1 107 ? 8.773 3.484 -4.263 1.00 90.94 107 TYR A N 1
ATOM 907 C CA . TYR A 1 107 ? 7.386 3.299 -3.837 1.00 90.94 107 TYR A CA 1
ATOM 908 C C . TYR A 1 107 ? 7.277 2.633 -2.471 1.00 90.94 107 TYR A C 1
ATOM 910 O O . TYR A 1 107 ? 6.409 3.023 -1.695 1.00 90.94 107 TYR A O 1
ATOM 918 N N . GLU A 1 108 ? 8.137 1.670 -2.155 1.00 93.31 108 GLU A N 1
ATOM 919 C CA . GLU A 1 108 ? 8.174 1.051 -0.831 1.00 93.31 108 GLU A CA 1
ATOM 920 C C . GLU A 1 108 ? 8.432 2.095 0.264 1.00 93.31 108 GLU A C 1
ATOM 922 O O . GLU A 1 108 ? 7.644 2.207 1.204 1.00 93.31 108 GLU A O 1
ATOM 927 N N . ALA A 1 109 ? 9.438 2.956 0.088 1.00 91.81 109 ALA A N 1
ATOM 928 C CA . ALA A 1 109 ? 9.733 4.042 1.024 1.00 91.81 109 ALA A CA 1
ATOM 929 C C . ALA A 1 109 ? 8.554 5.028 1.183 1.00 91.81 109 ALA A C 1
ATOM 931 O O . ALA A 1 109 ? 8.213 5.449 2.296 1.00 91.81 109 ALA A O 1
ATOM 932 N N . LYS A 1 110 ? 7.878 5.372 0.079 1.00 90.38 110 LYS A N 1
ATOM 933 C CA . LYS A 1 110 ? 6.689 6.245 0.093 1.00 90.38 110 LYS A CA 1
ATOM 934 C C . LYS A 1 110 ? 5.504 5.600 0.802 1.00 90.38 110 LYS A C 1
ATOM 936 O O . LYS A 1 110 ? 4.792 6.277 1.539 1.00 90.38 110 LYS A O 1
ATOM 941 N N . ILE A 1 111 ? 5.304 4.297 0.619 1.00 92.75 111 ILE A N 1
ATOM 942 C CA . ILE A 1 111 ? 4.272 3.537 1.327 1.00 92.75 111 ILE A CA 1
ATOM 943 C C . ILE A 1 111 ? 4.574 3.487 2.820 1.00 92.75 111 ILE A C 1
ATOM 945 O O . ILE A 1 111 ? 3.681 3.767 3.611 1.00 92.75 111 ILE A O 1
ATOM 949 N N . ILE A 1 112 ? 5.818 3.221 3.219 1.00 93.25 112 ILE A N 1
ATOM 950 C CA . ILE A 1 112 ? 6.224 3.260 4.631 1.00 93.25 112 ILE A CA 1
ATOM 951 C C . ILE A 1 112 ? 5.910 4.638 5.231 1.00 93.25 112 ILE A C 1
ATOM 953 O O . ILE A 1 112 ? 5.313 4.729 6.303 1.00 93.25 112 ILE A O 1
ATOM 957 N N . SER A 1 113 ? 6.214 5.712 4.501 1.00 91.12 113 SER A N 1
ATOM 958 C CA . SER A 1 113 ? 5.918 7.087 4.919 1.00 91.12 113 SER A CA 1
ATOM 959 C C . SER A 1 113 ? 4.413 7.350 5.048 1.00 91.12 113 SER A C 1
ATOM 961 O O . SER A 1 113 ? 3.975 7.936 6.037 1.00 91.12 113 SER A O 1
ATOM 963 N N . LEU A 1 114 ? 3.608 6.869 4.094 1.00 91.06 114 LEU A N 1
ATOM 964 C CA . LEU A 1 114 ? 2.145 6.943 4.142 1.00 91.06 114 LEU A CA 1
ATOM 965 C C . LEU A 1 114 ? 1.579 6.205 5.363 1.00 91.06 114 LEU A C 1
ATOM 967 O O . LEU A 1 114 ? 0.692 6.723 6.038 1.00 91.06 114 LEU A O 1
ATOM 971 N N . LEU A 1 115 ? 2.093 5.011 5.659 1.00 92.94 115 LEU A N 1
ATOM 972 C CA . LEU A 1 115 ? 1.662 4.212 6.805 1.00 92.94 115 LEU A CA 1
ATOM 973 C C . LEU A 1 115 ? 2.034 4.893 8.122 1.00 92.94 115 LEU A C 1
ATOM 975 O O . LEU A 1 115 ? 1.187 4.992 9.003 1.00 92.94 115 LEU A O 1
ATOM 979 N N . MET A 1 116 ? 3.243 5.446 8.248 1.00 91.44 116 MET A N 1
ATOM 980 C CA . MET A 1 116 ? 3.621 6.219 9.435 1.00 91.44 116 MET A CA 1
ATOM 981 C C . MET A 1 116 ? 2.755 7.469 9.610 1.00 91.44 116 MET A C 1
ATOM 983 O O . MET A 1 116 ? 2.327 7.758 10.726 1.00 91.44 116 MET A O 1
ATOM 987 N N . TYR A 1 117 ? 2.463 8.187 8.522 1.00 88.56 117 TYR A N 1
ATOM 988 C CA . TYR A 1 117 ? 1.566 9.345 8.538 1.00 88.56 117 TYR A CA 1
ATOM 989 C C . TYR A 1 117 ? 0.166 8.960 9.036 1.00 88.56 117 TYR A C 1
ATOM 991 O O . TYR A 1 117 ? -0.421 9.651 9.873 1.00 88.56 117 TYR A O 1
ATOM 999 N N . TRP A 1 118 ? -0.337 7.813 8.570 1.00 90.38 118 TRP A N 1
ATOM 1000 C CA . TRP A 1 118 ? -1.621 7.258 8.981 1.00 90.38 118 TRP A CA 1
ATOM 1001 C C . TRP A 1 118 ? -1.634 6.819 10.451 1.00 90.38 118 TRP A C 1
ATOM 1003 O O . TRP A 1 118 ? -2.448 7.290 11.242 1.00 90.38 118 TRP A O 1
ATOM 1013 N N . MET A 1 119 ? -0.710 5.946 10.847 1.00 91.62 119 MET A N 1
ATOM 1014 C CA . MET A 1 119 ? -0.615 5.402 12.206 1.00 91.62 119 MET A CA 1
ATOM 1015 C C . MET A 1 119 ? -0.293 6.475 13.241 1.00 91.62 119 MET A C 1
ATOM 1017 O 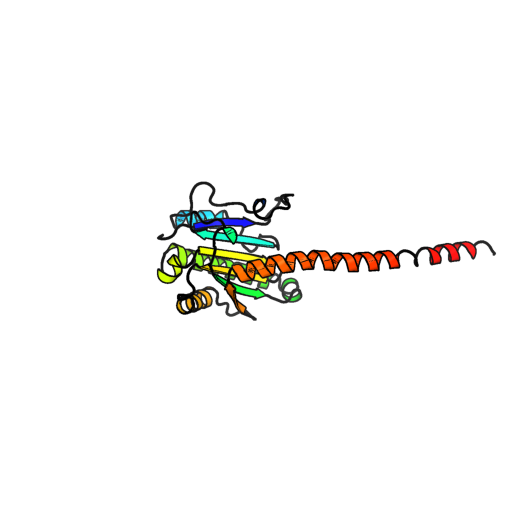O . MET A 1 119 ? -0.750 6.410 14.385 1.00 91.62 119 MET A O 1
ATOM 1021 N N . GLY A 1 120 ? 0.499 7.473 12.850 1.00 90.62 120 GLY A N 1
ATOM 1022 C CA . GLY A 1 120 ? 0.830 8.634 13.663 1.00 90.62 120 GLY A CA 1
ATOM 1023 C C . GLY A 1 120 ? -0.370 9.540 13.927 1.00 90.62 120 GLY A C 1
ATOM 1024 O O . GLY A 1 120 ? -0.366 10.252 14.927 1.00 90.62 120 GLY A O 1
ATOM 1025 N N . GLY A 1 121 ? -1.407 9.487 13.085 1.00 86.81 121 GLY A N 1
ATOM 1026 C CA . GLY A 1 121 ? -2.543 10.397 13.175 1.00 86.81 121 GLY A CA 1
ATOM 1027 C C . GLY A 1 121 ? -2.181 11.833 12.801 1.00 86.81 121 GLY A C 1
ATOM 1028 O O . GLY A 1 121 ? -2.805 12.759 13.306 1.00 86.81 121 GLY A O 1
ATOM 1029 N N . THR A 1 122 ? -1.167 12.027 11.947 1.00 85.25 122 THR A N 1
ATOM 1030 C CA . THR A 1 122 ? -0.642 13.356 11.587 1.00 85.25 122 THR A CA 1
ATOM 1031 C C . THR A 1 122 ? -1.711 14.249 10.953 1.00 85.25 122 THR A C 1
ATOM 1033 O O . THR A 1 122 ? -1.702 15.460 11.151 1.00 85.25 122 THR A O 1
ATOM 1036 N N . ASN A 1 123 ? -2.662 13.649 10.237 1.00 85.00 123 ASN A N 1
ATOM 1037 C CA . ASN A 1 123 ? -3.930 14.273 9.879 1.00 85.00 123 ASN A CA 1
ATOM 1038 C C . ASN A 1 123 ? -5.060 13.375 10.384 1.00 85.00 123 ASN A C 1
ATOM 1040 O O . ASN A 1 123 ? -5.218 12.241 9.922 1.00 85.00 123 ASN A O 1
ATOM 1044 N N . GLU A 1 124 ? -5.812 13.864 11.369 1.00 85.88 124 GLU A N 1
ATOM 1045 C CA . GLU A 1 124 ? -6.875 13.090 12.012 1.00 85.88 124 GLU A CA 1
ATOM 1046 C C . GLU A 1 124 ? -8.035 12.795 11.065 1.00 85.88 124 GLU A C 1
ATOM 1048 O O . GLU A 1 124 ? -8.580 11.696 11.099 1.00 85.88 124 GLU A O 1
ATOM 1053 N N . GLU A 1 125 ? -8.384 13.744 10.197 1.00 84.69 125 GLU A N 1
ATOM 1054 C CA . GLU A 1 125 ? -9.452 13.604 9.206 1.00 84.69 125 GLU A CA 1
ATOM 1055 C C . GLU A 1 125 ? -9.146 12.432 8.261 1.00 84.69 125 GLU A C 1
ATOM 1057 O O . GLU A 1 125 ? -9.942 11.501 8.121 1.00 84.69 125 GLU A O 1
ATOM 1062 N N . PHE A 1 126 ? -7.924 12.412 7.718 1.00 84.69 126 PHE A N 1
ATOM 1063 C CA . PHE A 1 126 ? -7.402 11.312 6.912 1.00 84.69 126 PHE A CA 1
ATOM 1064 C C . PHE A 1 126 ? -7.360 10.006 7.690 1.00 84.69 126 PHE A C 1
ATOM 1066 O O . PHE A 1 126 ? -7.869 8.986 7.228 1.00 84.69 126 PHE A O 1
ATOM 1073 N N . SER A 1 127 ? -6.769 10.025 8.880 1.00 87.50 127 SER A N 1
ATOM 1074 C CA . SER A 1 127 ? -6.482 8.794 9.610 1.00 87.50 127 SER A CA 1
ATOM 1075 C C . SER A 1 127 ? -7.749 8.125 10.148 1.00 87.50 127 SER A C 1
ATOM 1077 O O . SER A 1 127 ? -7.831 6.894 10.203 1.00 87.50 127 SER A O 1
ATOM 1079 N N . ASN A 1 128 ? -8.771 8.920 10.479 1.00 87.94 128 ASN A N 1
ATOM 1080 C CA . ASN A 1 128 ? -10.107 8.444 10.823 1.00 87.94 128 ASN A CA 1
ATOM 1081 C C . ASN A 1 128 ? -10.840 7.879 9.603 1.00 87.94 128 ASN A C 1
ATOM 1083 O O . ASN A 1 128 ? -11.390 6.781 9.698 1.00 87.94 128 ASN A O 1
ATOM 1087 N N . ALA A 1 129 ? -10.819 8.584 8.468 1.00 87.75 129 ALA A N 1
ATOM 1088 C CA . ALA A 1 129 ? -11.535 8.167 7.266 1.00 87.75 129 ALA A CA 1
ATOM 1089 C C . ALA A 1 129 ? -10.919 6.925 6.603 1.00 87.75 129 ALA A C 1
ATOM 1091 O O . ALA A 1 129 ? -11.660 6.075 6.108 1.00 87.75 129 ALA A O 1
ATOM 1092 N N . ALA A 1 130 ? -9.588 6.810 6.600 1.00 89.44 130 ALA A N 1
ATOM 1093 C CA . ALA A 1 130 ? -8.859 5.701 5.998 1.00 89.44 130 ALA A CA 1
ATOM 1094 C C . ALA A 1 130 ? -9.155 4.371 6.710 1.00 89.44 130 ALA A C 1
ATOM 1096 O O . ALA A 1 130 ? -9.189 4.295 7.938 1.00 89.44 130 ALA A O 1
ATOM 1097 N N . ILE A 1 131 ? -9.354 3.317 5.926 1.00 92.00 131 ILE A N 1
ATOM 1098 C CA . ILE A 1 131 ? -9.667 1.952 6.375 1.00 92.00 131 ILE A CA 1
ATOM 1099 C C . ILE A 1 131 ? -8.508 1.016 6.067 1.00 92.00 131 ILE A C 1
ATOM 1101 O O . ILE A 1 131 ? -8.156 0.171 6.888 1.00 92.00 131 ILE A O 1
ATOM 1105 N N . GLY A 1 132 ? -7.934 1.164 4.871 1.00 93.38 132 GLY A N 1
ATOM 1106 C CA . GLY A 1 132 ? -6.918 0.261 4.367 1.00 93.38 132 GLY A CA 1
ATOM 1107 C C . GLY A 1 132 ? -6.153 0.807 3.171 1.00 93.38 132 GLY A C 1
ATOM 1108 O O . GLY A 1 132 ? -6.655 1.629 2.408 1.00 93.38 132 GLY A O 1
ATOM 1109 N N . VAL A 1 133 ? -4.933 0.317 2.996 1.00 93.62 133 VAL A N 1
ATOM 1110 C CA . VAL A 1 133 ? -4.068 0.537 1.843 1.00 93.62 133 VAL A CA 1
ATOM 1111 C C . VAL A 1 133 ? -3.741 -0.819 1.229 1.00 93.62 133 VAL A C 1
ATOM 1113 O O . VAL A 1 133 ? -3.183 -1.699 1.881 1.00 93.62 133 VAL A O 1
ATOM 1116 N N . VAL A 1 134 ? -4.055 -0.985 -0.052 1.00 94.12 134 VAL A N 1
ATOM 1117 C CA . VAL A 1 134 ? -3.721 -2.181 -0.830 1.00 94.12 134 VAL A CA 1
ATOM 1118 C C . VAL A 1 134 ? -2.627 -1.837 -1.829 1.00 94.12 134 VAL A C 1
ATOM 1120 O O . VAL A 1 134 ? -2.814 -0.950 -2.661 1.00 94.12 134 VAL A O 1
ATOM 1123 N N . ILE A 1 135 ? -1.511 -2.565 -1.802 1.00 95.38 135 ILE A N 1
ATOM 1124 C CA . ILE A 1 135 ? -0.420 -2.401 -2.770 1.00 95.38 135 ILE A CA 1
ATOM 1125 C C . ILE A 1 135 ? -0.296 -3.653 -3.624 1.00 95.38 135 ILE A C 1
ATOM 1127 O O . ILE A 1 135 ? -0.016 -4.733 -3.118 1.00 95.38 135 ILE A O 1
ATOM 1131 N N . LYS A 1 136 ? -0.469 -3.510 -4.937 1.00 94.31 136 LYS A N 1
ATOM 1132 C CA . LYS A 1 136 ? -0.371 -4.591 -5.923 1.00 94.31 136 LYS A CA 1
ATOM 1133 C C . LYS A 1 136 ? 0.907 -4.423 -6.730 1.00 94.31 136 LYS A C 1
ATOM 1135 O O . LYS A 1 136 ? 1.010 -3.493 -7.531 1.00 94.31 136 LYS A O 1
ATOM 1140 N N . ILE A 1 137 ? 1.827 -5.372 -6.586 1.00 93.94 137 ILE A N 1
ATOM 1141 C CA . ILE A 1 137 ? 3.062 -5.437 -7.366 1.00 93.94 137 ILE A CA 1
ATOM 1142 C C . ILE A 1 137 ? 2.842 -6.366 -8.559 1.00 93.94 137 ILE A C 1
ATOM 1144 O O . ILE A 1 137 ? 2.449 -7.530 -8.427 1.00 93.94 137 ILE A O 1
ATOM 1148 N N . ARG A 1 138 ? 3.015 -5.841 -9.768 1.00 92.69 138 ARG A N 1
ATOM 1149 C CA . ARG A 1 138 ? 2.928 -6.576 -11.035 1.00 92.69 138 ARG A CA 1
ATOM 1150 C C . ARG A 1 138 ? 4.182 -6.287 -11.852 1.00 92.69 138 ARG A C 1
ATOM 1152 O O . ARG A 1 138 ? 4.928 -5.362 -11.550 1.00 92.69 138 ARG A O 1
ATOM 1159 N N . ARG A 1 139 ? 4.379 -7.063 -12.919 1.00 90.00 139 ARG A N 1
ATOM 1160 C CA . ARG A 1 139 ? 5.604 -7.028 -13.728 1.00 90.00 139 ARG A CA 1
ATOM 1161 C C . ARG A 1 139 ? 6.035 -5.627 -14.138 1.00 90.00 139 ARG A C 1
ATOM 1163 O O . ARG A 1 139 ? 7.179 -5.284 -13.894 1.00 90.00 139 ARG A O 1
ATOM 1170 N N . ALA A 1 140 ? 5.126 -4.854 -14.720 1.00 91.31 140 ALA A N 1
ATOM 1171 C CA . ALA A 1 140 ? 5.390 -3.495 -15.187 1.00 91.31 140 ALA A CA 1
ATOM 1172 C C . ALA A 1 140 ? 4.415 -2.477 -14.592 1.00 91.31 140 ALA A C 1
ATOM 1174 O O . ALA A 1 140 ? 4.108 -1.453 -15.197 1.00 91.31 140 ALA A O 1
ATOM 1175 N N . ARG A 1 141 ? 3.855 -2.796 -13.420 1.00 92.00 141 ARG A N 1
ATOM 1176 C CA . ARG A 1 141 ? 2.862 -1.948 -12.774 1.00 92.00 141 ARG A CA 1
A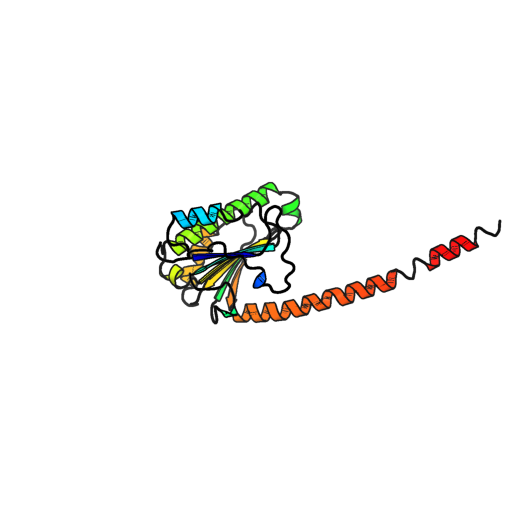TOM 1177 C C . ARG A 1 141 ? 2.901 -2.064 -11.261 1.00 92.00 141 ARG A C 1
ATOM 1179 O O . ARG A 1 141 ? 2.853 -3.170 -10.727 1.00 92.00 141 ARG A O 1
ATOM 1186 N N . ILE A 1 142 ? 2.830 -0.917 -10.601 1.00 92.00 142 ILE A N 1
ATOM 1187 C CA . ILE A 1 142 ? 2.514 -0.799 -9.180 1.00 92.00 142 ILE A CA 1
ATOM 1188 C C . ILE A 1 142 ? 1.154 -0.111 -9.072 1.00 92.00 142 ILE A C 1
ATOM 1190 O O . ILE A 1 142 ? 0.871 0.874 -9.757 1.00 92.00 142 ILE A O 1
ATOM 1194 N N . THR A 1 143 ? 0.255 -0.675 -8.272 1.00 92.19 143 THR A N 1
ATOM 1195 C CA . THR A 1 143 ? -1.060 -0.078 -8.006 1.00 92.19 143 THR A CA 1
ATOM 1196 C C . THR A 1 143 ? -1.246 0.052 -6.509 1.00 92.19 143 THR A C 1
ATOM 1198 O O . THR A 1 143 ? -1.120 -0.937 -5.794 1.00 92.19 143 THR A O 1
ATOM 1201 N N . ILE A 1 144 ? -1.553 1.260 -6.059 1.00 92.00 144 ILE A N 1
ATOM 1202 C CA . ILE A 1 144 ? -1.795 1.604 -4.662 1.00 92.00 144 ILE A CA 1
ATOM 1203 C C . ILE A 1 144 ? -3.260 2.006 -4.568 1.00 92.00 144 ILE A C 1
ATOM 1205 O O . ILE A 1 144 ? -3.720 2.856 -5.325 1.00 92.00 144 ILE A O 1
ATOM 1209 N N . GLN A 1 145 ? -4.010 1.370 -3.682 1.00 91.19 145 GLN A N 1
ATOM 1210 C CA . GLN A 1 145 ? -5.427 1.643 -3.490 1.00 91.19 145 GLN A CA 1
ATOM 1211 C C . GLN A 1 145 ? -5.654 2.036 -2.038 1.00 91.19 145 GLN A C 1
ATOM 1213 O O . GLN A 1 145 ? -5.393 1.231 -1.150 1.00 91.19 145 GLN A O 1
ATOM 1218 N N . LEU A 1 146 ? -6.144 3.248 -1.799 1.00 89.94 146 LEU A N 1
ATOM 1219 C CA . LEU A 1 146 ? -6.572 3.691 -0.477 1.00 89.94 146 LEU A CA 1
ATOM 1220 C C . LEU A 1 146 ? -8.083 3.515 -0.346 1.00 89.94 146 LEU A C 1
ATOM 1222 O O . LEU A 1 146 ? -8.833 3.989 -1.197 1.00 89.94 146 LEU A O 1
ATOM 1226 N N . TRP A 1 147 ? -8.508 2.868 0.730 1.00 90.81 147 TRP A N 1
ATOM 1227 C CA . TRP A 1 147 ? -9.901 2.627 1.079 1.00 90.81 147 TRP A CA 1
ATOM 1228 C C . TRP A 1 147 ? -10.314 3.550 2.222 1.00 90.81 147 TRP A C 1
ATOM 1230 O O . TRP A 1 147 ? -9.546 3.716 3.171 1.00 90.81 147 TRP A O 1
ATOM 1240 N N . TYR A 1 148 ? -11.505 4.142 2.148 1.00 88.69 148 TYR A N 1
ATOM 1241 C CA . TYR A 1 148 ? -11.993 5.097 3.149 1.00 88.69 148 TYR A CA 1
ATOM 1242 C C . TYR A 1 148 ? -13.525 5.135 3.243 1.00 88.69 148 TYR A C 1
ATOM 1244 O O . TYR A 1 148 ? -14.219 4.863 2.268 1.00 88.69 148 TYR A O 1
ATOM 1252 N N . ASN A 1 149 ? -14.052 5.471 4.425 1.00 84.06 149 ASN A N 1
ATOM 1253 C CA . ASN A 1 149 ? -15.487 5.378 4.745 1.00 84.06 149 ASN A CA 1
ATOM 1254 C C . ASN A 1 149 ? -16.310 6.631 4.381 1.00 84.06 149 ASN A C 1
ATOM 1256 O O . ASN A 1 149 ? -17.535 6.569 4.390 1.00 84.06 149 ASN A O 1
ATOM 1260 N N . GLN A 1 150 ? -15.679 7.779 4.099 1.00 71.75 150 GLN A N 1
ATOM 1261 C CA . GLN A 1 150 ? -16.378 9.061 3.915 1.00 71.75 150 GLN A CA 1
ATOM 1262 C C . GLN A 1 150 ? -15.930 9.789 2.643 1.00 71.75 150 GLN A C 1
ATOM 1264 O O . GLN A 1 150 ? -14.748 10.057 2.450 1.00 71.75 150 GLN A O 1
ATOM 1269 N N . CYS A 1 151 ? -16.886 10.125 1.770 1.00 59.84 151 CYS A N 1
ATOM 1270 C CA . CYS A 1 151 ? -16.604 10.786 0.494 1.00 59.84 151 CYS A CA 1
ATOM 1271 C C . CYS A 1 151 ? -16.322 12.292 0.640 1.00 59.84 151 CYS A C 1
ATOM 1273 O O . CYS A 1 151 ? -15.601 12.858 -0.173 1.00 59.84 151 CYS A O 1
ATOM 1275 N N . GLU A 1 152 ? -16.873 12.967 1.651 1.00 60.44 152 GLU A N 1
ATOM 1276 C CA . GLU A 1 152 ? -16.757 14.432 1.795 1.00 60.44 152 GLU A CA 1
ATOM 1277 C C . GLU A 1 152 ? -15.321 14.888 2.103 1.00 60.44 152 GLU A C 1
ATOM 1279 O O . GLU A 1 152 ? -14.909 15.986 1.739 1.00 60.44 152 GLU A O 1
ATOM 1284 N N . THR A 1 153 ? -14.521 13.987 2.666 1.00 60.19 153 THR A N 1
ATOM 1285 C CA . THR A 1 153 ? -13.107 14.165 3.003 1.00 60.19 153 THR A CA 1
ATOM 1286 C C . THR A 1 153 ? -12.195 14.205 1.765 1.00 60.19 153 THR A C 1
ATOM 1288 O O . THR A 1 153 ? -11.042 14.615 1.852 1.00 60.19 153 THR A O 1
ATOM 1291 N N . LEU A 1 154 ? -12.672 13.782 0.584 1.00 61.19 154 LEU A N 1
ATOM 1292 C CA . LEU A 1 154 ? -11.843 13.466 -0.594 1.00 61.19 154 LEU A CA 1
ATOM 1293 C C . LEU A 1 154 ? -10.888 14.569 -1.039 1.00 61.19 154 LEU A C 1
ATOM 1295 O O . LEU A 1 154 ? -9.747 14.276 -1.402 1.00 61.19 154 LEU A O 1
ATOM 1299 N N . ASN A 1 155 ? -11.358 15.817 -1.053 1.00 62.00 155 ASN A N 1
ATOM 1300 C CA . ASN A 1 155 ? -10.541 16.946 -1.496 1.00 62.00 155 ASN A CA 1
ATOM 1301 C C . ASN A 1 155 ? -9.356 17.158 -0.545 1.00 62.00 155 ASN A C 1
ATOM 1303 O O . ASN A 1 155 ? -8.246 17.407 -1.010 1.00 62.00 155 ASN A O 1
ATOM 1307 N N . ASN A 1 156 ? -9.566 16.913 0.751 1.00 63.12 156 ASN A N 1
ATOM 1308 C CA . ASN A 1 156 ? -8.537 16.985 1.785 1.00 63.12 156 ASN A CA 1
ATOM 1309 C C . ASN A 1 156 ? -7.610 15.754 1.772 1.00 63.12 156 ASN A C 1
ATOM 1311 O O . ASN A 1 156 ? -6.470 15.843 2.218 1.00 63.12 156 ASN A O 1
ATOM 1315 N N . LEU A 1 157 ? -8.058 14.605 1.239 1.00 66.44 157 LEU A N 1
ATOM 1316 C CA . LEU A 1 157 ? -7.259 13.368 1.150 1.00 66.44 157 LEU A CA 1
ATOM 1317 C C . LEU A 1 157 ? -6.397 13.291 -0.115 1.00 66.44 157 LEU A C 1
ATOM 1319 O O . LEU A 1 157 ? -5.337 12.658 -0.115 1.00 66.44 157 LEU A O 1
ATOM 1323 N N . ARG A 1 158 ? -6.849 13.908 -1.213 1.00 68.50 158 ARG A N 1
ATOM 1324 C CA . ARG A 1 158 ? -6.204 13.778 -2.524 1.00 68.50 158 ARG A CA 1
ATOM 1325 C C . ARG A 1 158 ? -4.835 14.447 -2.563 1.00 68.50 158 ARG A C 1
A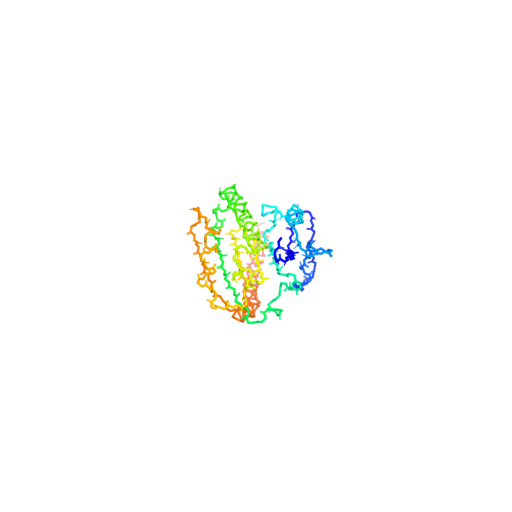TOM 1327 O O . ARG A 1 158 ? -3.915 13.870 -3.138 1.00 68.50 158 ARG A O 1
ATOM 1334 N N . GLU A 1 159 ? -4.693 15.623 -1.958 1.00 66.81 159 GLU A N 1
ATOM 1335 C CA . GLU A 1 159 ? -3.424 16.358 -1.931 1.00 66.81 159 GLU A CA 1
ATOM 1336 C C . GLU A 1 159 ? -2.330 15.658 -1.106 1.00 66.81 159 GLU A C 1
ATOM 1338 O O . GLU A 1 159 ? -1.240 15.465 -1.651 1.00 66.81 159 GLU A O 1
ATOM 1343 N N . PRO A 1 160 ? -2.573 15.195 0.137 1.00 64.12 160 PRO A N 1
ATOM 1344 C CA . PRO A 1 160 ? -1.573 14.455 0.907 1.00 64.12 160 PRO A CA 1
ATOM 1345 C C . PRO A 1 160 ? -1.120 13.167 0.216 1.00 64.12 160 PRO A C 1
ATOM 1347 O O . PRO A 1 160 ? 0.077 12.911 0.120 1.00 64.12 160 PRO A O 1
ATOM 1350 N N . LEU A 1 161 ? -2.052 12.385 -0.343 1.00 69.50 161 LEU A N 1
ATOM 1351 C CA . LEU A 1 161 ? -1.717 11.182 -1.116 1.00 69.50 161 LEU A CA 1
ATOM 1352 C C . LEU A 1 161 ? -0.920 11.508 -2.370 1.00 69.50 161 LEU A C 1
ATOM 1354 O O . LEU A 1 161 ? 0.078 10.850 -2.645 1.00 69.50 161 LEU A O 1
ATOM 1358 N N . ALA A 1 162 ? -1.350 12.513 -3.135 1.00 70.19 162 ALA A N 1
ATOM 1359 C CA . ALA A 1 162 ? -0.636 12.928 -4.333 1.00 70.19 162 ALA A CA 1
ATOM 1360 C C . ALA A 1 162 ? 0.762 13.451 -3.997 1.00 70.19 162 ALA A C 1
ATOM 1362 O O . ALA A 1 162 ? 1.673 13.228 -4.780 1.00 70.19 162 ALA A O 1
ATOM 1363 N N . THR A 1 163 ? 0.935 14.100 -2.844 1.00 71.88 163 THR A N 1
ATOM 1364 C CA . THR A 1 163 ? 2.224 14.615 -2.366 1.00 71.88 163 THR A CA 1
ATOM 1365 C C . THR A 1 163 ? 3.146 13.480 -1.932 1.00 71.88 163 THR A C 1
ATOM 1367 O O . THR A 1 163 ? 4.273 13.407 -2.410 1.00 71.88 163 THR A O 1
ATOM 1370 N N . ILE A 1 164 ? 2.663 12.557 -1.093 1.00 74.69 164 ILE A N 1
ATOM 1371 C CA . ILE A 1 164 ? 3.456 11.422 -0.593 1.00 74.69 164 ILE A CA 1
ATOM 1372 C C . ILE A 1 164 ? 3.818 10.460 -1.733 1.00 74.69 164 ILE A C 1
ATOM 1374 O O . ILE A 1 164 ? 4.931 9.942 -1.786 1.00 74.69 164 ILE A O 1
ATOM 1378 N N . LEU A 1 165 ? 2.893 10.226 -2.667 1.00 74.06 165 LEU A N 1
ATOM 1379 C CA . LEU A 1 165 ? 3.084 9.283 -3.772 1.00 74.06 165 LEU A CA 1
ATOM 1380 C C . LEU A 1 165 ? 3.649 9.932 -5.041 1.00 74.06 165 LEU A C 1
ATOM 1382 O O . LEU A 1 165 ? 3.863 9.226 -6.029 1.00 74.06 165 LEU A O 1
ATOM 1386 N N . LYS A 1 166 ? 3.920 11.246 -5.042 1.00 67.75 166 LYS A N 1
ATOM 1387 C CA . LYS A 1 166 ? 4.504 11.926 -6.203 1.00 67.75 166 LYS A CA 1
ATOM 1388 C C . LYS A 1 166 ? 5.850 11.288 -6.526 1.00 67.75 166 LYS A C 1
ATOM 1390 O O . LYS A 1 166 ? 6.713 11.142 -5.662 1.00 67.75 166 LYS A O 1
ATOM 1395 N N . SER A 1 167 ? 6.046 10.880 -7.772 1.00 59.56 167 SER A N 1
ATOM 1396 C CA . SER A 1 167 ? 7.369 10.531 -8.284 1.00 59.56 167 SER A CA 1
ATOM 1397 C C . SER A 1 167 ? 7.733 11.508 -9.390 1.00 59.56 167 SER A C 1
ATOM 1399 O O . SER A 1 167 ? 6.936 11.706 -10.307 1.00 59.56 167 SER A O 1
ATOM 1401 N N . GLU A 1 168 ? 8.913 12.123 -9.298 1.00 57.81 168 GLU A N 1
ATOM 1402 C CA . GLU A 1 168 ? 9.438 13.019 -10.337 1.00 57.81 168 GLU A CA 1
ATOM 1403 C C . GLU A 1 168 ? 9.673 12.269 -11.660 1.00 57.81 168 GLU A C 1
ATOM 1405 O O . GLU A 1 168 ? 9.526 12.842 -12.734 1.00 57.81 168 GLU A O 1
ATOM 1410 N N . GLU A 1 169 ? 9.928 10.959 -11.586 1.00 53.66 169 GLU A N 1
ATOM 1411 C CA . GLU A 1 169 ? 10.222 10.085 -12.730 1.00 53.66 169 GLU A CA 1
ATOM 1412 C C . GLU A 1 169 ? 8.979 9.346 -13.280 1.00 53.66 169 GLU A C 1
ATOM 1414 O O . GLU A 1 169 ? 9.085 8.482 -14.161 1.00 53.66 169 GLU A O 1
ATOM 1419 N N . SER A 1 170 ? 7.778 9.616 -12.753 1.00 53.75 170 SER A N 1
ATOM 1420 C CA . SER A 1 170 ? 6.545 8.933 -13.174 1.00 53.75 170 SER A CA 1
ATOM 1421 C C . SER A 1 170 ? 5.906 9.564 -14.407 1.00 53.75 170 SER A C 1
ATOM 1423 O O . SER A 1 170 ? 5.482 10.718 -14.412 1.00 53.75 170 SER A O 1
ATOM 1425 N N . ILE A 1 171 ? 5.811 8.749 -15.461 1.00 50.78 171 ILE A N 1
ATOM 1426 C CA . ILE A 1 171 ? 5.338 9.141 -16.795 1.00 50.78 171 ILE A CA 1
ATOM 1427 C C . ILE A 1 171 ? 3.802 9.227 -16.848 1.00 50.78 171 ILE A C 1
ATOM 1429 O O . ILE A 1 171 ? 3.251 9.909 -17.712 1.00 50.78 171 ILE A O 1
ATOM 1433 N N . MET A 1 172 ? 3.072 8.558 -15.943 1.00 49.28 172 MET A N 1
ATOM 1434 C CA . MET A 1 172 ? 1.607 8.561 -15.991 1.00 49.28 172 MET A CA 1
ATOM 1435 C C . MET A 1 172 ? 0.963 8.267 -14.637 1.00 49.28 172 MET A C 1
ATOM 1437 O O . MET A 1 172 ? 0.777 7.117 -14.252 1.00 49.28 172 MET A O 1
ATOM 1441 N N . HIS A 1 173 ? 0.514 9.322 -13.963 1.00 56.88 173 HIS A N 1
ATOM 1442 C CA . HIS A 1 173 ? -0.325 9.215 -12.775 1.00 56.88 173 HIS A CA 1
ATOM 1443 C C . HIS A 1 173 ? -1.799 9.182 -13.182 1.00 56.88 173 HIS A C 1
ATOM 1445 O O . HIS A 1 173 ? -2.360 10.197 -13.597 1.00 56.88 173 HIS A O 1
ATOM 1451 N N . LYS A 1 174 ? -2.461 8.029 -13.055 1.00 61.94 174 LYS A N 1
ATOM 1452 C CA . LYS A 1 174 ? -3.931 7.978 -13.101 1.00 61.94 174 LYS A CA 1
ATOM 1453 C C . LYS A 1 174 ? -4.447 7.824 -11.684 1.00 61.94 174 LYS A C 1
ATOM 1455 O O . LYS A 1 174 ? -4.379 6.733 -11.132 1.00 61.94 174 LYS A O 1
ATOM 1460 N N . ILE A 1 175 ? -4.956 8.921 -11.127 1.00 65.69 175 ILE A N 1
ATOM 1461 C CA . ILE A 1 175 ? -5.740 8.889 -9.896 1.00 65.69 175 ILE A CA 1
ATOM 1462 C C . ILE A 1 175 ? -7.193 8.668 -10.303 1.00 65.69 175 ILE A C 1
ATOM 1464 O O . ILE A 1 175 ? -7.784 9.523 -10.965 1.00 65.69 175 ILE A O 1
ATOM 1468 N N . LYS A 1 176 ? -7.743 7.507 -9.959 1.00 73.94 176 LYS A N 1
ATOM 1469 C CA . LYS A 1 176 ? -9.141 7.159 -10.229 1.00 73.94 176 LYS A CA 1
ATOM 1470 C C . LYS A 1 176 ? -9.876 6.888 -8.931 1.00 73.94 176 LYS A C 1
ATOM 1472 O O . LYS A 1 176 ? -9.293 6.370 -7.986 1.00 73.94 176 LYS A O 1
ATOM 1477 N N . MET A 1 177 ? -11.154 7.226 -8.913 1.00 67.88 177 MET A N 1
ATOM 1478 C CA . MET A 1 177 ? -12.040 6.972 -7.791 1.00 67.88 177 MET A CA 1
ATOM 1479 C C . MET A 1 177 ? -13.112 5.985 -8.224 1.00 67.88 177 MET A C 1
ATOM 1481 O O . MET A 1 177 ? -13.609 6.077 -9.346 1.00 67.88 177 MET A O 1
ATOM 1485 N N . TYR A 1 178 ? -13.441 5.064 -7.331 1.00 74.56 178 TYR A N 1
ATOM 1486 C CA . TYR A 1 178 ? -14.517 4.103 -7.515 1.00 74.56 178 TYR A CA 1
ATOM 1487 C C . TYR A 1 178 ? -15.244 3.934 -6.184 1.00 74.56 178 TYR A C 1
ATOM 1489 O O . TYR A 1 178 ? -14.600 3.963 -5.128 1.00 74.56 178 TYR A O 1
ATOM 1497 N N . SER A 1 179 ? -16.555 3.713 -6.216 1.00 74.00 179 SER A N 1
ATOM 1498 C CA . SER A 1 179 ? -17.211 3.103 -5.058 1.00 74.00 179 SER A CA 1
ATOM 1499 C C . SER A 1 179 ? -16.816 1.625 -4.980 1.00 74.00 179 SER A C 1
ATOM 1501 O O . SER A 1 179 ? -16.543 0.986 -6.002 1.00 74.00 179 SER A O 1
ATOM 1503 N N . ILE A 1 180 ? -16.759 1.052 -3.777 1.00 72.38 180 ILE A N 1
ATOM 1504 C CA . ILE A 1 180 ? -16.484 -0.384 -3.637 1.00 72.38 180 ILE A CA 1
ATOM 1505 C C . ILE A 1 180 ? -17.530 -1.226 -4.383 1.00 72.38 180 ILE A C 1
ATOM 1507 O O . ILE A 1 180 ? -17.173 -2.213 -5.028 1.00 72.38 180 ILE A O 1
ATOM 1511 N N . ASP A 1 181 ? -18.787 -0.788 -4.397 1.00 69.69 181 ASP A N 1
ATOM 1512 C CA . ASP A 1 181 ? -19.873 -1.460 -5.114 1.00 69.69 181 ASP A CA 1
ATOM 1513 C C . ASP A 1 181 ? -19.629 -1.496 -6.635 1.00 69.69 181 ASP A C 1
ATOM 1515 O O . ASP A 1 181 ? -19.838 -2.523 -7.287 1.00 69.69 181 ASP A O 1
ATOM 1519 N N . GLU A 1 182 ? -19.102 -0.415 -7.220 1.00 72.50 182 GLU A N 1
ATOM 1520 C CA . GLU A 1 182 ? -18.694 -0.384 -8.631 1.00 72.50 182 GLU A CA 1
ATOM 1521 C C . GLU A 1 182 ? -17.545 -1.362 -8.911 1.00 72.50 182 GLU A C 1
ATOM 1523 O O . GLU A 1 182 ? -17.545 -2.059 -9.933 1.00 72.50 182 GLU A O 1
ATOM 1528 N N . VAL A 1 183 ? -16.568 -1.455 -8.004 1.00 70.06 183 VAL A N 1
ATOM 1529 C CA . VAL A 1 183 ? -15.446 -2.400 -8.127 1.00 70.06 183 VAL A CA 1
ATOM 1530 C C . VAL A 1 183 ? -15.937 -3.849 -8.041 1.00 70.06 183 VAL A C 1
ATOM 1532 O O . VAL A 1 183 ? -15.487 -4.705 -8.815 1.00 70.06 183 VAL A O 1
ATOM 1535 N N . GLN A 1 184 ? -16.896 -4.142 -7.159 1.00 68.00 184 GLN A N 1
ATOM 1536 C CA . GLN A 1 184 ? -17.532 -5.458 -7.065 1.00 68.00 184 GLN A CA 1
ATOM 1537 C C . GLN A 1 184 ? -18.255 -5.824 -8.371 1.00 68.00 184 GLN A C 1
ATOM 1539 O O . GLN A 1 184 ? -18.044 -6.907 -8.922 1.00 68.00 184 GLN A O 1
ATOM 1544 N N . GLN A 1 185 ? -19.027 -4.902 -8.950 1.00 68.56 185 GLN A N 1
ATOM 1545 C CA . GLN A 1 185 ? -19.708 -5.131 -10.231 1.00 68.56 185 GLN A CA 1
ATOM 1546 C C . GLN A 1 185 ? -18.721 -5.338 -11.397 1.00 68.56 185 GLN A C 1
ATOM 1548 O O . GLN A 1 185 ? -18.923 -6.197 -12.267 1.00 68.56 185 GLN A O 1
ATOM 1553 N N . GLN A 1 186 ? -17.608 -4.600 -11.417 1.00 67.06 186 GLN A N 1
ATOM 1554 C CA . GLN A 1 186 ? -16.556 -4.764 -12.425 1.00 67.06 186 GLN A CA 1
ATOM 1555 C C . GLN A 1 186 ? -15.792 -6.088 -12.274 1.00 67.06 186 GLN A C 1
ATOM 1557 O O . GLN A 1 186 ? -15.456 -6.734 -13.269 1.00 67.06 186 GLN A O 1
ATOM 1562 N N . SER A 1 187 ? -15.526 -6.534 -11.047 1.00 61.53 187 SER A N 1
ATOM 1563 C CA . SER A 1 187 ? -14.847 -7.812 -10.804 1.00 61.53 187 SER A CA 1
ATOM 1564 C C . SER A 1 187 ? -15.743 -9.010 -11.155 1.00 61.53 187 SER A C 1
ATOM 1566 O O . SER A 1 187 ? -15.285 -9.932 -11.837 1.00 61.53 187 SER A O 1
ATOM 1568 N N . ALA A 1 188 ? -17.039 -8.946 -10.830 1.00 59.31 188 ALA A N 1
ATOM 1569 C CA . ALA A 1 188 ? -18.041 -9.942 -11.219 1.00 59.31 188 ALA A CA 1
ATOM 1570 C C . ALA A 1 188 ? -18.261 -10.029 -12.744 1.00 59.31 188 ALA A C 1
ATOM 1572 O O . ALA A 1 188 ? -18.543 -11.100 -13.287 1.00 59.31 188 ALA A O 1
ATOM 1573 N N . SER A 1 189 ? -18.116 -8.915 -13.467 1.00 54.69 189 SER A N 1
ATOM 1574 C CA . SER A 1 189 ? -18.235 -8.892 -14.932 1.00 54.69 189 SER A CA 1
ATOM 1575 C C . SER A 1 189 ? -16.946 -9.322 -15.651 1.00 54.69 189 SER A C 1
ATOM 1577 O O . SER A 1 189 ? -17.019 -9.956 -16.708 1.00 54.69 189 SER A O 1
ATOM 1579 N N . ASN A 1 190 ? -15.768 -9.062 -15.073 1.00 49.66 190 ASN A N 1
ATOM 1580 C CA . ASN A 1 190 ? -14.478 -9.480 -15.635 1.00 49.66 190 ASN A CA 1
ATOM 1581 C C . ASN A 1 190 ? -14.168 -10.971 -15.415 1.00 49.66 190 ASN A C 1
ATOM 1583 O O . ASN A 1 190 ? -13.601 -11.604 -16.310 1.00 49.66 190 ASN A O 1
ATOM 1587 N N . SER A 1 191 ? -14.608 -11.570 -14.303 1.00 46.12 191 SER A N 1
ATOM 1588 C CA . SER A 1 191 ? -14.520 -13.025 -14.080 1.00 46.12 191 SER A CA 1
ATOM 1589 C C . SER A 1 191 ? -15.350 -13.831 -15.094 1.00 46.12 191 SER A C 1
ATOM 1591 O O . SER A 1 191 ? -14.978 -14.940 -15.474 1.00 46.12 191 SER A O 1
ATOM 1593 N N . ARG A 1 192 ? -16.430 -13.243 -15.631 1.00 42.62 192 ARG A N 1
ATOM 1594 C CA . ARG A 1 192 ? -17.239 -13.823 -16.721 1.00 42.62 192 ARG A CA 1
ATOM 1595 C C . ARG A 1 192 ? -16.644 -13.630 -18.121 1.00 42.62 192 ARG A C 1
ATOM 1597 O O . ARG A 1 192 ? -17.052 -14.320 -19.054 1.00 42.62 192 ARG A O 1
ATOM 1604 N N . LYS A 1 193 ? -15.690 -12.710 -18.304 1.00 40.38 193 LYS A N 1
ATOM 1605 C CA . LYS A 1 193 ? -15.000 -12.514 -19.595 1.00 40.38 193 LYS A CA 1
ATOM 1606 C C . LYS A 1 193 ? -13.757 -13.394 -19.744 1.00 40.38 193 LYS A C 1
ATOM 1608 O O . LYS A 1 193 ? -13.464 -13.803 -20.868 1.00 40.38 193 LYS A O 1
ATOM 1613 N N . SER A 1 194 ? -13.069 -13.752 -18.655 1.00 38.22 194 SER A N 1
ATOM 1614 C CA . SER A 1 194 ? -11.882 -14.628 -18.715 1.00 38.22 194 SER A CA 1
ATOM 1615 C C . SER A 1 194 ? -12.207 -16.088 -19.071 1.00 38.22 194 SER A C 1
ATOM 1617 O O . SER A 1 194 ? -11.350 -16.798 -19.590 1.00 38.22 194 SER A O 1
ATOM 1619 N N . SER A 1 195 ? -13.456 -16.523 -18.890 1.00 40.47 195 SER A N 1
ATOM 1620 C CA . SER A 1 195 ? -13.939 -17.855 -19.283 1.00 40.47 195 SER A CA 1
ATOM 1621 C C . SER A 1 195 ? -14.398 -17.949 -20.746 1.00 40.47 195 SER A C 1
ATOM 1623 O O . SER A 1 195 ? -14.523 -19.051 -21.277 1.00 40.47 195 SER A O 1
ATOM 1625 N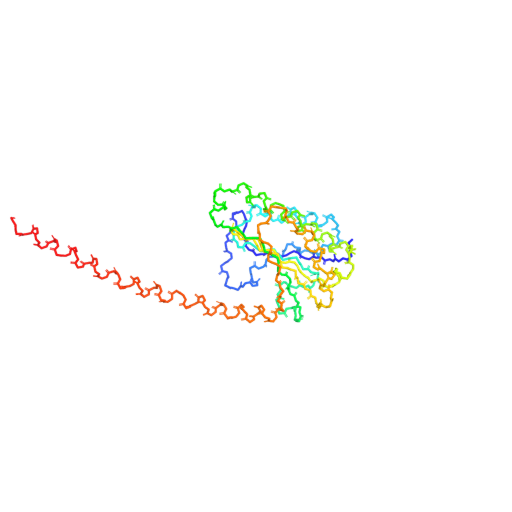 N . ARG A 1 196 ? -14.587 -16.820 -21.448 1.00 39.69 196 ARG A N 1
ATOM 1626 C CA . ARG A 1 196 ? -14.975 -16.796 -22.876 1.00 39.69 196 ARG A CA 1
ATOM 1627 C C . ARG A 1 196 ? -13.820 -16.556 -23.849 1.00 39.69 196 ARG A C 1
ATOM 1629 O O . ARG A 1 196 ? -13.978 -16.824 -25.038 1.00 39.69 196 ARG A O 1
ATOM 1636 N N . SER A 1 197 ? -12.661 -16.085 -23.387 1.00 37.75 197 SER A N 1
ATOM 1637 C CA . SER A 1 197 ? -11.503 -15.846 -24.264 1.00 37.75 197 SER A CA 1
ATOM 1638 C C . SER A 1 197 ? -10.669 -17.103 -24.548 1.00 37.75 197 SER A C 1
ATOM 1640 O O . SER A 1 197 ? -9.973 -17.139 -25.563 1.00 37.75 197 SER A O 1
ATOM 1642 N N . ASN A 1 198 ? -10.785 -18.155 -23.727 1.00 38.50 198 ASN A N 1
ATOM 1643 C CA . ASN A 1 198 ? -10.078 -19.421 -23.956 1.00 38.50 198 ASN A CA 1
ATOM 1644 C C . ASN A 1 198 ? -10.859 -20.457 -24.781 1.00 38.50 198 ASN A C 1
ATOM 1646 O O . ASN A 1 198 ? -10.215 -21.317 -25.374 1.00 38.50 198 ASN A O 1
ATOM 1650 N N . SER A 1 199 ? -12.192 -20.370 -24.908 1.00 43.06 199 SER A N 1
ATOM 1651 C CA . SER A 1 199 ? -12.947 -21.348 -25.717 1.00 43.06 199 SER A CA 1
ATOM 1652 C C . SER A 1 199 ? -12.814 -21.118 -27.226 1.00 43.06 199 SER A C 1
ATOM 1654 O O . SER A 1 199 ? -12.772 -22.072 -27.994 1.00 43.06 199 SER A O 1
ATOM 1656 N N . ARG A 1 200 ? -12.648 -19.865 -27.675 1.00 43.53 200 ARG A N 1
ATOM 1657 C CA . ARG A 1 200 ? -12.429 -19.570 -29.106 1.00 43.53 200 ARG A CA 1
ATOM 1658 C C . ARG A 1 200 ? -10.995 -19.826 -29.573 1.00 43.53 200 ARG A C 1
ATOM 1660 O O . ARG A 1 200 ? -10.766 -20.034 -30.761 1.00 43.53 200 ARG A O 1
ATOM 1667 N N . ARG A 1 201 ? -10.017 -19.826 -28.658 1.00 42.75 201 ARG A N 1
ATOM 1668 C CA . ARG A 1 201 ? -8.601 -20.063 -28.996 1.00 42.75 201 ARG A CA 1
ATOM 1669 C C . ARG A 1 201 ? -8.222 -21.548 -28.966 1.00 42.75 201 ARG A C 1
ATOM 1671 O O . ARG A 1 201 ? -7.245 -21.924 -29.612 1.00 42.75 201 ARG A O 1
ATOM 1678 N N . SER A 1 202 ? -8.996 -22.389 -28.274 1.00 45.44 202 SER A N 1
ATOM 1679 C CA . SER A 1 202 ? -8.868 -23.849 -28.351 1.00 45.44 202 SER A CA 1
ATOM 1680 C C . SER A 1 202 ? -9.507 -24.426 -29.619 1.00 45.44 202 SER A C 1
ATOM 1682 O O . SER A 1 202 ? -8.901 -25.312 -30.214 1.00 45.44 202 SER A O 1
ATOM 1684 N N . GLU A 1 203 ? -10.624 -23.877 -30.116 1.00 43.19 203 GLU A N 1
ATOM 1685 C CA . GLU A 1 203 ? -11.256 -24.346 -31.367 1.00 43.19 203 GLU A CA 1
ATOM 1686 C C . GLU A 1 203 ? -10.433 -24.047 -32.636 1.00 43.19 203 GLU A C 1
ATOM 1688 O O . GLU A 1 203 ? -10.430 -24.840 -33.577 1.00 43.19 203 GLU A O 1
ATOM 1693 N N . GLN A 1 204 ? -9.648 -22.962 -32.671 1.00 43.47 204 GLN A N 1
ATOM 1694 C CA . GLN A 1 204 ? -8.769 -22.681 -33.821 1.00 43.47 204 GLN A CA 1
ATOM 1695 C C . GLN A 1 204 ? -7.493 -23.542 -33.860 1.00 43.47 204 GLN A C 1
ATOM 1697 O O . GLN A 1 204 ? -6.875 -23.681 -34.920 1.00 43.47 204 GLN A O 1
ATOM 1702 N N . ARG A 1 205 ? -7.090 -24.159 -32.738 1.00 42.38 205 ARG A N 1
ATOM 1703 C CA . ARG A 1 205 ? -5.935 -25.078 -32.707 1.00 42.38 205 ARG A CA 1
ATOM 1704 C C . ARG A 1 205 ? -6.301 -26.523 -33.045 1.00 42.38 205 ARG A C 1
ATOM 1706 O O . ARG A 1 205 ? -5.430 -27.236 -33.541 1.00 42.38 205 ARG A O 1
ATOM 1713 N N . SER A 1 206 ? -7.552 -26.942 -32.862 1.00 45.44 206 SER A N 1
ATOM 1714 C CA . SER A 1 206 ? -8.026 -28.264 -33.300 1.00 45.44 206 SER A CA 1
ATOM 1715 C C . SER A 1 206 ? -8.207 -28.360 -34.819 1.00 45.44 206 SER A C 1
ATOM 1717 O O . SER A 1 206 ? -7.947 -29.416 -35.379 1.00 45.44 206 SER A O 1
ATOM 1719 N N . PHE A 1 207 ? -8.508 -27.261 -35.520 1.00 43.00 207 PHE A N 1
ATOM 1720 C CA . PHE A 1 207 ? -8.623 -27.266 -36.991 1.00 43.00 207 PHE A CA 1
ATOM 1721 C C . PHE A 1 207 ? -7.286 -27.239 -37.755 1.00 43.00 207 PHE A C 1
ATOM 1723 O O . PHE A 1 207 ? -7.262 -27.423 -38.972 1.00 43.00 207 PHE A O 1
ATOM 1730 N N . SER A 1 208 ? -6.162 -27.026 -37.064 1.00 42.62 208 SER A N 1
ATOM 1731 C CA . SER A 1 208 ? -4.838 -26.909 -37.700 1.00 42.62 208 SER A CA 1
ATOM 1732 C C . SER A 1 208 ? -3.972 -28.170 -37.575 1.00 42.62 208 SER A C 1
ATOM 1734 O O . SER A 1 208 ? -2.871 -28.197 -38.123 1.00 42.62 208 SER A O 1
ATOM 1736 N N . LYS A 1 209 ? -4.445 -29.220 -36.884 1.00 42.47 209 LYS A N 1
ATOM 1737 C CA . LYS A 1 209 ? -3.721 -30.500 -36.755 1.00 42.47 209 LYS A CA 1
ATOM 1738 C C . LYS A 1 209 ? -4.089 -31.558 -37.802 1.00 42.47 209 LYS A C 1
ATOM 1740 O O . LYS A 1 209 ? -3.286 -32.459 -38.007 1.00 42.47 209 LYS A O 1
ATOM 1745 N N . ASP A 1 210 ? -5.191 -31.401 -38.538 1.00 44.31 210 ASP A N 1
ATOM 1746 C CA . ASP A 1 210 ? -5.587 -32.380 -39.569 1.00 44.31 210 ASP A CA 1
ATOM 1747 C C . ASP A 1 210 ? -4.935 -32.161 -40.946 1.00 44.31 210 ASP A C 1
ATOM 1749 O O . ASP A 1 210 ? -4.823 -33.092 -41.743 1.00 44.31 210 ASP A O 1
ATOM 1753 N N . LYS A 1 211 ? -4.417 -30.962 -41.250 1.00 43.16 211 LYS A N 1
ATOM 1754 C CA . LYS A 1 211 ? -3.760 -30.703 -42.552 1.00 43.16 211 LYS A CA 1
ATOM 1755 C C . LYS A 1 211 ? -2.281 -31.095 -42.609 1.00 43.16 211 LYS A C 1
ATOM 1757 O O . LYS A 1 211 ? -1.716 -31.180 -43.699 1.00 43.16 211 LYS A O 1
ATOM 1762 N N . SER A 1 212 ? -1.640 -31.341 -41.468 1.00 46.38 212 SER A N 1
ATOM 1763 C CA . SER A 1 212 ? -0.231 -31.750 -41.404 1.00 46.38 212 SER A CA 1
ATOM 1764 C C . SER A 1 212 ? -0.030 -33.269 -41.450 1.00 46.38 212 SER A C 1
ATOM 1766 O O . SER A 1 212 ? 1.065 -33.704 -41.804 1.00 46.38 212 SER A O 1
ATOM 1768 N N . GLN A 1 213 ? -1.068 -34.080 -41.203 1.00 44.56 213 GLN A N 1
ATOM 1769 C CA . GLN A 1 213 ? -0.994 -35.538 -41.388 1.00 44.56 213 GLN A CA 1
ATOM 1770 C C . GLN A 1 213 ? -1.213 -35.978 -42.846 1.00 44.56 213 GLN A C 1
ATOM 1772 O O . GLN A 1 213 ? -0.502 -36.864 -43.312 1.00 44.56 213 GLN A O 1
ATOM 1777 N N . GLN A 1 214 ? -2.048 -35.288 -43.636 1.00 47.31 214 GLN A N 1
ATOM 1778 C CA . GLN A 1 214 ? -2.232 -35.635 -45.059 1.00 47.31 214 GLN A CA 1
ATOM 1779 C C . GLN A 1 214 ? -0.996 -35.371 -45.942 1.00 47.31 214 GLN A C 1
ATOM 1781 O O . GLN A 1 214 ? -0.804 -36.046 -46.951 1.00 47.31 214 GLN A O 1
ATOM 1786 N N . LYS A 1 215 ? -0.103 -34.441 -45.569 1.00 44.59 215 LYS A N 1
ATOM 1787 C CA . LYS A 1 215 ? 1.125 -34.169 -46.347 1.00 44.59 215 LYS A CA 1
ATOM 1788 C C . LYS A 1 215 ? 2.250 -35.190 -46.135 1.00 44.59 215 LYS A C 1
ATOM 1790 O O . LYS A 1 215 ? 3.118 -35.296 -47.001 1.00 44.59 215 LYS A O 1
ATOM 1795 N N . ASN A 1 216 ? 2.245 -35.939 -45.031 1.00 45.62 216 ASN A N 1
ATOM 1796 C CA . ASN A 1 216 ? 3.286 -36.936 -44.759 1.00 45.62 216 ASN A CA 1
ATOM 1797 C C . ASN A 1 216 ? 2.971 -38.316 -45.355 1.00 45.62 216 ASN A C 1
ATOM 1799 O O . ASN A 1 216 ? 3.906 -39.032 -45.716 1.00 45.62 216 ASN A O 1
ATOM 1803 N N . ASP A 1 217 ? 1.695 -38.651 -45.565 1.00 47.81 217 ASP A N 1
ATOM 1804 C CA . ASP A 1 217 ? 1.318 -39.916 -46.209 1.00 47.81 217 ASP A CA 1
ATOM 1805 C C . ASP A 1 217 ? 1.404 -39.876 -47.743 1.00 47.81 217 ASP A C 1
ATOM 1807 O O . ASP A 1 217 ? 1.664 -40.907 -48.367 1.00 47.81 217 ASP A O 1
ATOM 1811 N N . GLN A 1 218 ? 1.304 -38.696 -48.370 1.00 48.66 218 GLN A N 1
ATOM 1812 C CA . GLN A 1 218 ? 1.514 -38.562 -49.820 1.00 48.66 218 GLN A CA 1
ATOM 1813 C C . GLN A 1 218 ? 2.995 -38.770 -50.200 1.00 48.66 218 GLN A C 1
ATOM 1815 O O . GLN A 1 218 ? 3.299 -39.498 -51.141 1.00 48.66 218 GLN A O 1
ATOM 1820 N N . LYS A 1 219 ? 3.940 -38.237 -49.407 1.00 48.25 219 LYS A N 1
ATOM 1821 C CA . LYS A 1 219 ? 5.388 -38.396 -49.662 1.00 48.25 219 LYS A CA 1
ATOM 1822 C C . LYS A 1 219 ? 5.905 -39.827 -49.486 1.00 48.25 219 LYS A C 1
ATOM 1824 O O . LYS A 1 219 ? 6.943 -40.164 -50.046 1.00 48.25 219 LYS A O 1
ATOM 1829 N N . ARG A 1 220 ? 5.208 -40.678 -48.723 1.00 50.41 220 ARG A N 1
ATOM 1830 C CA . ARG A 1 220 ? 5.585 -42.092 -48.548 1.00 50.41 220 ARG A CA 1
ATOM 1831 C C . ARG A 1 220 ? 5.116 -43.002 -49.685 1.00 50.41 220 ARG A C 1
ATOM 1833 O O . ARG A 1 220 ? 5.666 -44.093 -49.818 1.00 50.41 220 ARG A O 1
ATOM 1840 N N . LYS A 1 221 ? 4.152 -42.579 -50.512 1.00 51.06 221 LYS A N 1
ATOM 1841 C CA . LYS A 1 221 ? 3.717 -43.356 -51.687 1.00 51.06 221 LYS A CA 1
ATOM 1842 C C . LYS A 1 221 ? 4.594 -43.118 -52.920 1.00 51.06 221 LYS A C 1
ATOM 1844 O O . LYS A 1 221 ? 4.836 -44.068 -53.655 1.00 51.06 221 LYS A O 1
ATOM 1849 N N . ASP A 1 222 ? 5.181 -41.932 -53.065 1.00 50.53 222 ASP A N 1
ATOM 1850 C CA . ASP A 1 222 ? 6.024 -41.601 -54.229 1.00 50.53 222 ASP A CA 1
ATOM 1851 C C . ASP A 1 222 ? 7.464 -42.147 -54.146 1.00 50.53 222 ASP A C 1
ATOM 1853 O O . ASP A 1 222 ? 8.202 -42.106 -55.125 1.00 50.53 222 ASP A O 1
ATOM 1857 N N . PHE A 1 223 ? 7.873 -42.713 -53.003 1.00 46.88 223 PHE A N 1
ATOM 1858 C CA . PHE A 1 223 ? 9.201 -43.324 -52.824 1.00 46.88 223 PHE A CA 1
ATOM 1859 C C . PHE A 1 223 ? 9.236 -44.844 -53.075 1.00 46.88 223 PHE A C 1
ATOM 1861 O O . PHE A 1 223 ? 10.282 -45.464 -52.911 1.00 46.88 223 PHE A O 1
ATOM 1868 N N . LYS A 1 224 ? 8.103 -45.457 -53.454 1.00 48.84 224 LYS A N 1
ATOM 1869 C CA . LYS A 1 224 ? 8.000 -46.896 -53.779 1.00 48.84 224 LYS A CA 1
ATOM 1870 C C . LYS A 1 224 ? 7.796 -47.199 -55.270 1.00 48.84 224 LYS A C 1
ATOM 1872 O O . LYS A 1 224 ? 7.566 -48.351 -55.621 1.00 48.84 224 LYS A O 1
ATOM 1877 N N . MET A 1 225 ? 7.904 -46.198 -56.141 1.00 50.88 225 MET A N 1
ATOM 1878 C CA . MET A 1 225 ? 7.952 -46.388 -57.594 1.00 50.88 225 MET A CA 1
ATOM 1879 C C . MET A 1 225 ? 9.165 -45.666 -58.187 1.00 50.88 225 MET A C 1
ATOM 1881 O O . MET A 1 225 ? 9.016 -44.674 -58.894 1.00 50.88 225 MET A O 1
ATOM 1885 N N . LYS A 1 226 ? 10.363 -46.156 -57.869 1.00 44.78 226 LYS A N 1
ATOM 1886 C CA . LYS A 1 226 ? 11.563 -46.084 -58.710 1.00 44.78 226 LYS A CA 1
ATOM 1887 C C . LYS A 1 226 ? 12.420 -47.307 -58.429 1.00 44.78 226 LYS A C 1
ATOM 1889 O O . LYS A 1 226 ? 12.493 -47.684 -57.238 1.00 44.78 226 LYS A O 1
#

Radius of gyration: 23.7 Å; chains: 1; bounding box: 38×64×77 Å

Secondary structure (DSSP, 8-state):
--S-EEEEEES-BTTPPPP--S-SGGGPEES--SS-B-SHHHHHHHHHHSPPTTTBPTT-EEEEEETT--S-GGGSTT-EEEEEEEE--HHHHHH-HHHHHHHHHHHHHHHHHHHHHHHHTSSHHHHHHEEEEEEEEETTEEEEEEEES-STTHHHHHHHHHHHT--TT-S----EEEEHHHHHHHHHHHHHHHTTTTHHHHHHHHTTSSTTTHHHHHHHHTTS--

Sequence (226 aa):
FKYKLDLYYTGYYGKQKEPTSNDWQSKINKVTSIQSIQSALEFFQVIEAAPPFQEVQNGFTYYWFKDDVYPSWEQCPGAFMLEFKDERPDDYVKEHPEDWLKIKCDYEAKIISLLMYWMGGTNEEFSNAAIGVVIKIRRARITIQLWYNQCETLNNLREPLATILKSEESIMHKIKMYSIDEVQQQSASNSRKSSRSNSRRSEQRSFSKDKSQQKNDQKRKDFKMK

Organism: NCBI:txid1076344

Foldseek 3Di:
DAFWKWKKKAADFDPDDDDPDPDPLVRIDTLQPPDTDQDPVVLVVSVVVDDAQLGTDAFMKMKIFTPPQDPDLVRQPFKKKKKKKFFDPLVCCVVPVVVVSVVSNLVRVLVSVVVCCLSVPVPVLCNQFWGMWMWHHHSGMIMIMTIGNDDVCCVVNVVVCCVSRPDPPGPDIDTDMDTSVRVVVVVVVVVVVVVVVVVVVVVVVVVPVPVVVVVVVVVVVVVPPD